Protein AF-A0A034W559-F1 (afdb_monomer)

Structure (mmCIF, N/CA/C/O backbone):
data_AF-A0A034W559-F1
#
_entry.id   AF-A0A034W559-F1
#
loop_
_atom_site.group_PDB
_atom_site.id
_atom_site.type_symbol
_atom_site.label_atom_id
_atom_site.label_alt_id
_atom_site.label_comp_id
_atom_site.label_asym_id
_atom_site.label_entity_id
_atom_site.label_seq_id
_atom_site.pdbx_PDB_ins_code
_atom_site.Cartn_x
_atom_site.Cartn_y
_atom_site.Cartn_z
_atom_site.occupancy
_atom_site.B_iso_or_equiv
_atom_site.auth_seq_id
_atom_site.auth_comp_id
_atom_site.auth_asym_id
_atom_site.auth_atom_id
_atom_site.pdbx_PDB_model_num
ATOM 1 N N . ARG A 1 1 ? -3.350 -1.814 -27.923 1.00 55.50 1 ARG A N 1
ATOM 2 C CA . ARG A 1 1 ? -4.802 -1.958 -27.639 1.00 55.50 1 ARG A CA 1
ATOM 3 C C . ARG A 1 1 ? -5.082 -2.227 -26.164 1.00 55.50 1 ARG A C 1
ATOM 5 O O . ARG A 1 1 ? -6.003 -1.621 -25.643 1.00 55.50 1 ARG A O 1
ATOM 12 N N . ALA A 1 2 ? -4.244 -3.002 -25.467 1.00 59.78 2 ALA A N 1
ATOM 13 C CA . ALA A 1 2 ? -4.369 -3.250 -24.024 1.00 59.78 2 ALA A CA 1
ATOM 14 C C . ALA A 1 2 ? -4.509 -1.989 -23.135 1.00 59.78 2 ALA A C 1
ATOM 16 O O . ALA A 1 2 ? -5.181 -2.039 -22.114 1.00 59.78 2 ALA A O 1
ATOM 17 N N . TRP A 1 3 ? -3.936 -0.846 -23.535 1.00 64.44 3 TRP A N 1
ATOM 18 C CA . TRP A 1 3 ? -4.091 0.420 -22.801 1.00 64.44 3 TRP A CA 1
ATOM 19 C C . TRP A 1 3 ? -5.538 0.940 -22.757 1.00 64.44 3 TRP A C 1
ATOM 21 O O . TRP A 1 3 ? -5.936 1.514 -21.751 1.00 64.44 3 TRP A O 1
ATOM 31 N N . ILE A 1 4 ? -6.331 0.707 -23.812 1.00 65.19 4 ILE A N 1
ATOM 32 C CA . ILE A 1 4 ? -7.743 1.119 -23.860 1.00 65.19 4 ILE A CA 1
ATOM 33 C C . ILE A 1 4 ? -8.552 0.274 -22.872 1.00 65.19 4 ILE A C 1
ATOM 35 O O . ILE A 1 4 ? -9.211 0.825 -22.004 1.00 65.19 4 ILE A O 1
ATOM 39 N N . TYR A 1 5 ? -8.394 -1.051 -22.922 1.00 60.47 5 TYR A N 1
ATOM 40 C CA . TYR A 1 5 ? -9.059 -1.966 -21.989 1.00 60.47 5 TYR A CA 1
ATOM 41 C C . TYR A 1 5 ? -8.685 -1.698 -20.525 1.00 60.47 5 TYR A C 1
ATOM 43 O O . TYR A 1 5 ? -9.547 -1.727 -19.658 1.00 60.47 5 TYR A O 1
ATOM 51 N N . ARG A 1 6 ? -7.421 -1.343 -20.248 1.00 55.50 6 ARG A N 1
ATOM 52 C CA . ARG A 1 6 ? -6.985 -0.929 -18.905 1.00 55.50 6 ARG A CA 1
ATOM 53 C C . ARG A 1 6 ? -7.673 0.351 -18.422 1.00 55.50 6 ARG A C 1
ATOM 55 O O . ARG A 1 6 ? -7.851 0.511 -17.223 1.00 55.50 6 ARG A O 1
ATOM 62 N N . ARG A 1 7 ? -7.997 1.276 -19.326 1.00 69.19 7 ARG A N 1
ATOM 63 C CA . ARG A 1 7 ? -8.698 2.521 -18.986 1.00 69.19 7 ARG A CA 1
ATOM 64 C C . ARG A 1 7 ? -10.180 2.277 -18.700 1.00 69.19 7 ARG A C 1
ATOM 66 O O . ARG A 1 7 ? -10.757 2.998 -17.898 1.00 69.19 7 ARG A O 1
ATOM 73 N N . ASP A 1 8 ? -10.758 1.272 -19.346 1.00 76.19 8 ASP A N 1
ATOM 74 C CA . ASP A 1 8 ? -12.167 0.907 -19.210 1.00 76.19 8 ASP A CA 1
ATOM 75 C C . ASP A 1 8 ? -12.386 -0.173 -18.116 1.00 76.19 8 ASP A C 1
ATOM 77 O O . ASP A 1 8 ? -13.440 -0.801 -18.078 1.00 76.19 8 ASP A O 1
ATOM 81 N N . ASP A 1 9 ? -11.385 -0.412 -17.251 1.00 76.38 9 ASP A N 1
ATOM 82 C CA . ASP A 1 9 ? -11.348 -1.437 -16.187 1.00 76.38 9 ASP A CA 1
ATOM 83 C C . ASP A 1 9 ? -11.615 -2.891 -16.655 1.00 76.38 9 ASP A C 1
ATOM 85 O O . ASP A 1 9 ? -11.850 -3.795 -15.850 1.00 76.38 9 ASP A O 1
ATOM 89 N N . ASP A 1 10 ? -11.498 -3.167 -17.959 1.00 84.00 10 ASP A N 1
ATOM 90 C CA . ASP A 1 10 ? -11.586 -4.514 -18.532 1.00 84.00 10 ASP A CA 1
ATOM 91 C C . ASP A 1 10 ? -10.215 -5.211 -18.507 1.00 84.00 10 ASP A C 1
ATOM 93 O O . ASP A 1 10 ? -9.496 -5.334 -19.509 1.00 84.00 10 ASP A O 1
ATOM 97 N N . PHE A 1 11 ? -9.826 -5.685 -17.324 1.00 82.62 11 PHE A N 1
ATOM 98 C CA . PHE A 1 11 ? -8.547 -6.374 -17.137 1.00 82.62 11 PHE A CA 1
ATOM 99 C C . PHE A 1 11 ? -8.498 -7.753 -17.811 1.00 82.62 11 PHE A C 1
ATOM 101 O O . PHE A 1 11 ? -7.411 -8.231 -18.141 1.00 82.62 11 PHE A O 1
ATOM 108 N N . VAL A 1 12 ? -9.647 -8.390 -18.055 1.00 83.38 12 VAL A N 1
ATOM 109 C CA . VAL A 1 12 ? -9.731 -9.693 -18.739 1.00 83.38 12 VAL A CA 1
ATOM 110 C C . VAL A 1 12 ? -9.500 -9.517 -20.242 1.00 83.38 12 VAL A C 1
ATOM 112 O O . VAL A 1 12 ? -8.715 -10.251 -20.852 1.00 83.38 12 VAL A O 1
ATOM 115 N N . GLY A 1 13 ? -10.116 -8.498 -20.844 1.00 83.12 13 GLY A N 1
ATOM 116 C CA . GLY A 1 13 ? -9.854 -8.091 -22.221 1.00 83.12 13 GLY A CA 1
ATOM 117 C C . GLY A 1 13 ? -8.400 -7.667 -22.423 1.00 83.12 13 GLY A C 1
ATOM 118 O O . GLY A 1 13 ? -7.759 -8.101 -23.384 1.00 83.12 13 GLY A O 1
ATOM 119 N N . ALA A 1 14 ? -7.837 -6.900 -21.483 1.00 83.31 14 ALA A N 1
ATOM 120 C CA . ALA A 1 14 ? -6.433 -6.501 -21.524 1.00 83.31 14 ALA A CA 1
ATOM 121 C C . ALA A 1 14 ? -5.474 -7.708 -21.491 1.00 83.31 14 ALA A C 1
ATOM 123 O O . ALA A 1 14 ? -4.527 -7.750 -22.279 1.00 83.31 14 ALA A O 1
ATOM 124 N N . GLU A 1 15 ? -5.727 -8.710 -20.643 1.00 85.25 15 GLU A N 1
ATOM 125 C CA . GLU A 1 15 ? -4.926 -9.943 -20.577 1.00 85.25 15 GLU A CA 1
ATOM 126 C C . GLU A 1 15 ? -4.957 -10.719 -21.899 1.00 85.25 15 GLU A C 1
ATOM 128 O O . GLU A 1 15 ? -3.919 -11.204 -22.353 1.00 85.25 15 GLU A O 1
ATOM 133 N N . ARG A 1 16 ? -6.120 -10.809 -22.558 1.00 85.62 16 ARG A N 1
ATOM 134 C CA . ARG A 1 16 ? -6.242 -11.476 -23.864 1.00 85.62 16 ARG A CA 1
ATOM 135 C C . ARG A 1 16 ? -5.351 -10.822 -24.921 1.00 85.62 16 ARG A C 1
ATOM 137 O O . ARG A 1 16 ? -4.682 -11.525 -25.675 1.00 85.62 16 ARG A O 1
ATOM 144 N N . GLU A 1 17 ? -5.313 -9.492 -24.956 1.00 85.12 17 GLU A N 1
ATOM 145 C CA . GLU A 1 17 ? -4.439 -8.742 -25.867 1.00 85.12 17 GLU A CA 1
ATOM 146 C C . GLU A 1 17 ? -2.956 -8.949 -25.528 1.00 85.12 17 GLU A C 1
ATOM 148 O O . GLU A 1 17 ? -2.129 -9.115 -26.428 1.00 85.12 17 GLU A O 1
ATOM 153 N N . PHE A 1 18 ? -2.607 -8.990 -24.236 1.00 84.31 18 PHE A N 1
ATOM 154 C CA . PHE A 1 18 ? -1.250 -9.329 -23.812 1.00 84.31 18 PHE A CA 1
ATOM 155 C C . PHE A 1 18 ? -0.876 -10.736 -24.282 1.00 84.31 18 PHE A C 1
ATOM 157 O O . PHE A 1 18 ? 0.124 -10.876 -24.978 1.00 84.31 18 PHE A O 1
ATOM 164 N N . ARG A 1 19 ? -1.716 -11.749 -24.047 1.00 85.44 19 ARG A N 1
ATOM 165 C CA . ARG A 1 19 ? -1.475 -13.128 -24.501 1.00 85.44 19 ARG A CA 1
ATOM 166 C C . ARG A 1 19 ? -1.273 -13.225 -26.017 1.00 85.44 19 ARG A C 1
ATOM 168 O O . ARG A 1 19 ? -0.346 -13.898 -26.448 1.00 85.44 19 ARG A O 1
ATOM 175 N N . ALA A 1 20 ? -2.071 -12.514 -26.814 1.00 86.56 20 ALA A N 1
ATOM 176 C CA . ALA A 1 20 ? -1.922 -12.489 -28.273 1.00 86.56 20 ALA A CA 1
ATOM 177 C C . ALA A 1 20 ? -0.610 -11.828 -28.742 1.00 86.56 20 ALA A C 1
ATOM 179 O O . ALA A 1 20 ? -0.061 -12.192 -29.775 1.00 86.56 20 ALA A O 1
ATOM 180 N N . SER A 1 21 ? -0.097 -10.856 -27.983 1.00 86.62 21 SER A N 1
ATOM 181 C CA . SER A 1 21 ? 1.173 -10.172 -28.277 1.00 86.62 21 SER A CA 1
ATOM 182 C C . SER A 1 21 ? 2.406 -10.829 -27.640 1.00 86.62 21 SER A C 1
ATOM 184 O O . SER A 1 21 ? 3.527 -10.378 -27.881 1.00 86.62 21 SER A O 1
ATOM 186 N N . ALA A 1 22 ? 2.221 -11.887 -26.842 1.00 85.69 22 ALA A N 1
ATOM 187 C CA . ALA A 1 22 ? 3.293 -12.512 -26.071 1.00 85.69 22 ALA A CA 1
ATOM 188 C C . ALA A 1 22 ? 4.385 -13.108 -26.966 1.00 85.69 22 ALA A C 1
ATOM 190 O O . ALA A 1 22 ? 5.561 -12.965 -26.655 1.00 85.69 22 ALA A O 1
ATOM 191 N N . GLU A 1 23 ? 4.017 -13.695 -28.107 1.00 83.44 23 GLU A N 1
ATOM 192 C CA . GLU A 1 23 ? 4.969 -14.305 -29.048 1.00 83.44 23 GLU A CA 1
ATOM 193 C C . GLU A 1 23 ? 5.974 -13.297 -29.631 1.00 83.44 23 GLU A C 1
ATOM 195 O O . GLU A 1 23 ? 7.081 -13.675 -30.004 1.00 83.44 23 GLU A O 1
ATOM 200 N N . PHE A 1 24 ? 5.618 -12.008 -29.673 1.00 83.12 24 PHE A N 1
ATOM 201 C CA . PHE A 1 24 ? 6.434 -10.961 -30.295 1.00 83.12 24 PHE A CA 1
ATOM 202 C C . PHE A 1 24 ? 7.092 -10.019 -29.285 1.00 83.12 24 PHE A C 1
ATOM 204 O O . PHE A 1 24 ? 8.130 -9.426 -29.575 1.00 83.12 24 PHE A O 1
ATOM 211 N N . CYS A 1 25 ? 6.468 -9.815 -28.124 1.00 83.12 25 CYS A N 1
ATOM 212 C CA . CYS A 1 25 ? 6.836 -8.744 -27.197 1.00 83.12 25 CYS A CA 1
ATOM 213 C C . CYS A 1 25 ? 7.281 -9.236 -25.814 1.00 83.12 25 CYS A C 1
ATOM 215 O O . CYS A 1 25 ? 7.622 -8.400 -24.977 1.00 83.12 25 CYS A O 1
ATOM 217 N N . SER A 1 26 ? 7.317 -10.551 -25.569 1.00 78.19 26 SER A N 1
ATOM 218 C CA . SER A 1 26 ? 7.677 -11.132 -24.266 1.00 78.19 26 SER A CA 1
ATOM 219 C C . SER A 1 26 ? 9.071 -10.751 -23.770 1.00 78.19 26 SER A C 1
ATOM 221 O O . SER A 1 26 ? 9.288 -10.743 -22.560 1.00 78.19 26 SER A O 1
ATOM 223 N N . GLU A 1 27 ? 10.003 -10.408 -24.664 1.00 79.94 27 GLU A N 1
ATOM 224 C CA . GLU A 1 27 ? 11.362 -9.976 -24.309 1.00 79.94 27 GLU A CA 1
ATOM 225 C C . GLU A 1 27 ? 11.460 -8.504 -23.889 1.00 79.94 27 GLU A C 1
ATOM 227 O O . GLU A 1 27 ? 12.440 -8.093 -23.270 1.00 79.94 27 GLU A O 1
ATOM 232 N N . ASN A 1 28 ? 10.439 -7.691 -24.172 1.00 84.88 28 ASN A N 1
ATOM 233 C CA . ASN A 1 28 ? 10.454 -6.277 -23.820 1.00 84.88 28 ASN A CA 1
ATOM 234 C C . ASN A 1 28 ? 10.102 -6.076 -22.333 1.00 84.88 28 ASN A C 1
ATOM 236 O O . ASN A 1 28 ? 9.038 -6.491 -21.865 1.00 84.88 28 ASN A O 1
ATOM 240 N N . SER A 1 29 ? 10.961 -5.373 -21.589 1.00 80.75 29 SER A N 1
ATOM 241 C CA . SER A 1 29 ? 10.763 -5.069 -20.164 1.00 80.75 29 SER A CA 1
ATOM 242 C C . SER A 1 29 ? 9.487 -4.263 -19.891 1.00 80.75 29 SER A C 1
ATOM 244 O O . SER A 1 29 ? 8.777 -4.541 -18.925 1.00 80.75 29 SER A O 1
ATOM 246 N N . VAL A 1 30 ? 9.131 -3.323 -20.775 1.00 85.00 30 VAL A N 1
ATOM 247 C CA . VAL A 1 30 ? 7.901 -2.516 -20.667 1.00 85.00 30 VAL A CA 1
ATOM 248 C C . VAL A 1 30 ? 6.658 -3.381 -20.864 1.00 85.00 30 VAL A C 1
ATOM 250 O O . VAL A 1 30 ? 5.631 -3.163 -20.217 1.00 85.00 30 VAL A O 1
ATOM 253 N N . TRP A 1 31 ? 6.737 -4.377 -21.747 1.00 86.94 31 TRP A N 1
ATOM 254 C CA . TRP A 1 31 ? 5.648 -5.325 -21.955 1.00 86.94 31 TRP A CA 1
ATOM 255 C C . TRP A 1 31 ? 5.463 -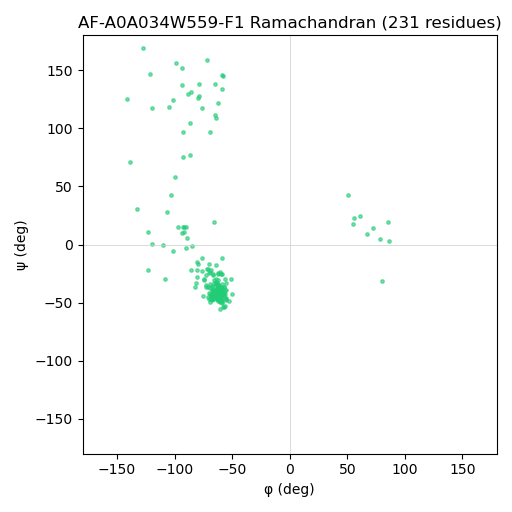6.211 -20.720 1.00 86.94 31 TRP A C 1
ATOM 257 O O . TRP A 1 31 ? 4.346 -6.293 -20.213 1.00 86.94 31 TRP A O 1
ATOM 267 N N . ARG A 1 32 ? 6.553 -6.777 -20.172 1.00 85.31 32 ARG A N 1
ATOM 268 C CA . ARG A 1 32 ? 6.520 -7.602 -18.946 1.00 85.31 32 ARG A CA 1
ATOM 269 C C . ARG A 1 32 ? 5.918 -6.840 -17.766 1.00 85.31 32 ARG A C 1
ATOM 271 O O . ARG A 1 32 ? 5.048 -7.361 -17.076 1.00 85.31 32 ARG A O 1
ATOM 278 N N . LEU A 1 33 ? 6.325 -5.585 -17.580 1.00 86.50 33 LEU A N 1
ATOM 279 C CA . LEU A 1 33 ? 5.824 -4.720 -16.512 1.00 86.50 33 LEU A CA 1
ATOM 280 C C . LEU A 1 33 ? 4.324 -4.425 -16.662 1.00 86.50 33 LEU A C 1
ATOM 282 O O . LEU A 1 33 ? 3.572 -4.521 -15.694 1.00 86.50 33 LEU A O 1
ATOM 286 N N . ASN A 1 34 ? 3.859 -4.114 -17.875 1.00 87.38 34 ASN A N 1
ATOM 287 C CA . ASN A 1 34 ? 2.438 -3.856 -18.109 1.00 87.38 34 ASN A CA 1
ATOM 288 C C . ASN A 1 34 ? 1.574 -5.120 -18.011 1.00 87.38 34 ASN A C 1
ATOM 290 O O . ASN A 1 34 ? 0.461 -5.035 -17.493 1.00 87.38 34 ASN A O 1
ATOM 294 N N . ALA A 1 35 ? 2.077 -6.273 -18.460 1.00 86.56 35 ALA A N 1
ATOM 295 C CA . ALA A 1 35 ? 1.409 -7.559 -18.282 1.00 86.56 35 ALA A CA 1
ATOM 296 C C . ALA A 1 35 ? 1.263 -7.896 -16.788 1.00 86.56 35 ALA A C 1
ATOM 298 O O . ALA A 1 35 ? 0.161 -8.204 -16.336 1.00 86.56 35 ALA A O 1
ATOM 299 N N . GLY A 1 36 ? 2.335 -7.719 -16.004 1.00 87.06 36 GLY A N 1
ATOM 300 C CA . GLY A 1 36 ? 2.304 -7.856 -14.546 1.00 87.06 36 GLY A CA 1
ATOM 301 C C . GLY A 1 36 ? 1.283 -6.923 -13.886 1.00 87.06 36 GLY A C 1
ATOM 302 O O . GLY A 1 36 ? 0.510 -7.359 -13.038 1.00 87.06 36 GLY A O 1
ATOM 303 N N . HIS A 1 37 ? 1.199 -5.659 -14.317 1.00 88.12 37 HIS A N 1
ATOM 304 C CA . HIS A 1 37 ? 0.188 -4.721 -13.814 1.00 88.12 37 HIS A CA 1
ATOM 305 C C . HIS A 1 37 ? -1.246 -5.160 -14.115 1.00 88.12 37 HIS A C 1
ATOM 307 O O . HIS A 1 37 ? -2.101 -5.033 -13.245 1.00 88.12 37 HIS A O 1
ATOM 313 N N . VAL A 1 38 ? -1.532 -5.673 -15.314 1.00 87.12 38 VAL A N 1
ATOM 314 C CA . VAL A 1 38 ? -2.881 -6.159 -15.645 1.00 87.12 38 VAL A CA 1
ATOM 315 C C . VAL A 1 38 ? -3.262 -7.356 -14.780 1.00 87.12 38 VAL A C 1
ATOM 317 O O . VAL A 1 38 ? -4.355 -7.364 -14.224 1.00 87.12 38 VAL A O 1
ATOM 320 N N . LEU A 1 39 ? -2.353 -8.317 -14.607 1.00 86.81 39 LEU A N 1
ATOM 321 C CA . LEU A 1 39 ? -2.581 -9.483 -13.747 1.00 86.81 39 LEU A CA 1
ATOM 322 C C . LEU A 1 39 ? -2.767 -9.095 -12.277 1.00 86.81 39 LEU A C 1
ATOM 324 O O . LEU A 1 39 ? -3.639 -9.632 -11.601 1.00 86.81 39 LEU A O 1
ATOM 328 N N . PHE A 1 40 ? -1.992 -8.125 -11.791 1.00 87.31 40 PHE A N 1
ATOM 329 C CA . PHE A 1 40 ? -2.142 -7.590 -10.439 1.00 87.31 40 PHE A CA 1
ATOM 330 C C . PHE A 1 40 ? -3.524 -6.960 -10.215 1.00 87.31 40 PHE A C 1
ATOM 332 O O . PHE A 1 40 ? -4.143 -7.179 -9.175 1.00 87.31 40 PHE A O 1
ATOM 339 N N . MET A 1 41 ? -4.021 -6.203 -11.198 1.00 85.31 41 MET A N 1
ATOM 340 C CA . MET A 1 41 ? -5.316 -5.520 -11.114 1.00 85.31 41 MET A CA 1
ATOM 341 C C . MET A 1 41 ? -6.521 -6.470 -11.188 1.00 85.31 41 MET A C 1
ATOM 343 O O . MET A 1 41 ? -7.589 -6.101 -10.711 1.00 85.31 41 MET A O 1
ATOM 347 N N . GLN A 1 42 ? -6.365 -7.690 -11.722 1.00 85.69 42 GLN A N 1
ATOM 348 C CA . GLN A 1 42 ? -7.424 -8.713 -11.678 1.00 85.69 42 GLN A CA 1
ATOM 349 C C . GLN A 1 42 ? -7.712 -9.202 -10.245 1.00 85.69 42 GLN A C 1
ATOM 351 O O . GLN A 1 42 ? -8.833 -9.603 -9.948 1.00 85.69 42 GLN A O 1
ATOM 356 N N . GLY A 1 43 ? -6.737 -9.111 -9.332 1.00 80.19 43 GLY A N 1
ATOM 357 C CA . GLY A 1 43 ? -6.939 -9.364 -7.900 1.00 80.19 43 GLY A CA 1
ATOM 358 C C . GLY A 1 43 ? -6.992 -10.838 -7.475 1.00 80.19 43 GLY A C 1
ATOM 359 O O . GLY A 1 43 ? -7.215 -11.121 -6.299 1.00 80.19 43 GLY A O 1
ATOM 360 N N . ASP A 1 44 ? -6.767 -11.776 -8.393 1.00 84.19 44 ASP A N 1
ATOM 361 C CA . ASP A 1 44 ? -6.745 -13.227 -8.161 1.00 84.19 44 ASP A CA 1
ATOM 362 C C . ASP A 1 44 ? -5.420 -13.892 -8.596 1.00 84.19 44 ASP A C 1
ATOM 364 O O . ASP A 1 44 ? -5.039 -14.933 -8.060 1.00 84.19 44 ASP A O 1
ATOM 368 N N . LYS A 1 45 ? -4.657 -13.259 -9.498 1.00 88.38 45 LYS A N 1
ATOM 369 C CA . LYS A 1 45 ? -3.412 -13.791 -10.087 1.00 88.38 45 LYS A CA 1
ATOM 370 C C . LYS A 1 45 ? -2.123 -13.183 -9.517 1.00 88.38 45 LYS A C 1
ATOM 372 O O . LYS A 1 45 ? -1.165 -12.916 -10.246 1.00 88.38 45 LYS A O 1
ATOM 377 N N . TYR A 1 46 ? -2.045 -13.003 -8.196 1.00 89.12 46 TYR A N 1
ATOM 378 C CA . TYR A 1 46 ? -0.858 -12.423 -7.538 1.00 89.12 46 TYR A CA 1
ATOM 379 C C . TYR A 1 46 ? 0.429 -13.225 -7.767 1.00 89.12 46 TYR A C 1
ATOM 381 O O . TYR A 1 46 ? 1.489 -12.639 -7.967 1.00 89.12 46 TYR A O 1
ATOM 389 N N . LYS A 1 47 ? 0.338 -14.560 -7.808 1.00 90.19 47 LYS A N 1
ATOM 390 C CA . LYS A 1 47 ? 1.491 -15.436 -8.061 1.00 90.19 47 LYS A CA 1
ATOM 391 C C . LYS A 1 47 ? 2.068 -15.250 -9.469 1.00 90.19 47 LYS A C 1
ATOM 393 O O . LYS A 1 47 ? 3.282 -15.209 -9.637 1.00 90.19 47 LYS A O 1
ATOM 398 N N . GLU A 1 48 ? 1.205 -15.115 -10.474 1.00 89.44 48 GLU A N 1
ATOM 399 C CA . GLU A 1 48 ? 1.629 -14.860 -11.856 1.00 89.44 48 GLU A CA 1
ATOM 400 C C . GLU A 1 48 ? 2.193 -13.443 -11.996 1.00 89.44 48 GLU A C 1
ATOM 402 O O . GLU A 1 48 ? 3.248 -13.254 -12.592 1.00 89.44 48 GLU A O 1
ATOM 407 N N . SER A 1 49 ? 1.543 -12.457 -11.370 1.00 89.94 49 SER A N 1
ATOM 408 C CA . SER A 1 49 ? 2.034 -11.078 -11.284 1.00 89.94 49 SER A CA 1
ATOM 409 C C . SER A 1 49 ? 3.444 -11.002 -10.672 1.00 89.94 49 SER A C 1
ATOM 411 O O . SER A 1 49 ? 4.325 -10.355 -11.242 1.00 89.94 49 SER A O 1
ATOM 413 N N . ALA A 1 50 ? 3.697 -11.712 -9.565 1.00 89.94 50 ALA A N 1
ATOM 414 C CA . ALA A 1 50 ? 5.019 -11.780 -8.938 1.00 89.94 50 ALA A CA 1
ATOM 415 C C . ALA A 1 50 ? 6.090 -12.328 -9.896 1.00 89.94 50 ALA A C 1
ATOM 417 O O . ALA A 1 50 ? 7.175 -11.756 -9.988 1.00 89.94 50 ALA A O 1
ATOM 418 N N . ALA A 1 51 ? 5.765 -13.357 -10.687 1.00 89.88 51 ALA A N 1
ATOM 419 C CA . ALA A 1 51 ? 6.689 -13.940 -11.662 1.00 89.88 51 ALA A CA 1
ATOM 420 C C . ALA A 1 51 ? 7.123 -12.954 -12.767 1.00 89.88 51 ALA A C 1
ATOM 422 O O . ALA A 1 51 ? 8.211 -13.105 -13.323 1.00 89.88 51 ALA A O 1
ATOM 423 N N . PHE A 1 52 ? 6.318 -11.927 -13.073 1.00 88.25 52 PHE A N 1
ATOM 424 C CA . PHE A 1 52 ? 6.710 -10.857 -13.999 1.00 88.25 52 PHE A CA 1
ATOM 425 C C . PHE A 1 52 ? 7.587 -9.784 -13.347 1.00 88.25 52 PHE A C 1
ATOM 427 O O . PHE A 1 52 ? 8.458 -9.226 -14.017 1.00 88.25 52 PHE A O 1
ATOM 434 N N . TYR A 1 53 ? 7.385 -9.486 -12.061 1.00 88.94 53 TYR A N 1
ATOM 435 C CA . TYR A 1 53 ? 8.163 -8.466 -11.351 1.00 88.94 53 TYR A CA 1
ATOM 436 C C . TYR A 1 53 ? 9.511 -8.984 -10.838 1.00 88.94 53 TYR A C 1
ATOM 438 O O . TYR A 1 53 ? 10.497 -8.250 -10.890 1.00 88.94 53 TYR A O 1
ATOM 446 N N . GLU A 1 54 ? 9.587 -10.238 -10.385 1.00 89.06 54 GLU A N 1
ATOM 447 C CA . GLU A 1 54 ? 10.807 -10.830 -9.822 1.00 89.06 54 GLU A CA 1
ATOM 448 C C . GLU A 1 54 ? 12.041 -10.704 -10.728 1.00 89.06 54 GLU A C 1
ATOM 450 O O . GLU A 1 54 ? 13.081 -10.251 -10.242 1.00 89.06 54 GLU A O 1
ATOM 455 N N . PRO A 1 55 ? 11.980 -11.041 -12.034 1.00 87.25 55 PRO A N 1
ATOM 456 C CA . PRO A 1 55 ? 13.135 -10.915 -12.916 1.00 87.25 55 PRO A CA 1
ATOM 457 C C . PRO A 1 55 ? 13.597 -9.465 -13.063 1.00 87.25 55 PRO A C 1
ATOM 459 O O . PRO A 1 55 ? 14.796 -9.221 -13.150 1.00 87.25 55 PRO A O 1
ATOM 462 N N . ILE A 1 56 ? 12.665 -8.506 -13.053 1.00 84.62 56 ILE A N 1
ATOM 463 C CA . ILE A 1 56 ? 12.969 -7.075 -13.176 1.00 84.62 56 ILE A CA 1
ATOM 464 C C . ILE A 1 56 ? 13.730 -6.604 -11.933 1.00 84.62 56 ILE A C 1
ATOM 466 O O . ILE A 1 56 ? 14.772 -5.965 -12.048 1.00 84.62 56 ILE A O 1
ATOM 470 N N . VAL A 1 57 ? 13.257 -6.970 -10.739 1.00 85.50 57 VAL A N 1
ATOM 471 C CA . VAL A 1 57 ? 13.922 -6.601 -9.481 1.00 85.50 57 VAL A CA 1
ATOM 472 C C . VAL A 1 57 ? 15.278 -7.299 -9.344 1.00 85.50 57 VAL A C 1
ATOM 474 O O . VAL A 1 57 ? 16.248 -6.669 -8.934 1.00 85.50 57 VAL A O 1
ATOM 477 N N . ARG A 1 58 ? 15.392 -8.573 -9.750 1.00 84.44 58 ARG A N 1
ATOM 478 C CA . ARG A 1 58 ? 16.666 -9.315 -9.720 1.00 84.44 58 ARG A CA 1
ATOM 479 C C . ARG A 1 58 ? 17.705 -8.767 -10.699 1.00 84.44 58 ARG A C 1
ATOM 481 O O . ARG A 1 58 ? 18.881 -8.747 -10.355 1.00 84.44 58 ARG A O 1
ATOM 488 N N . GLN A 1 59 ? 17.300 -8.312 -11.885 1.00 82.88 59 GLN A N 1
ATOM 489 C CA . GLN A 1 59 ? 18.213 -7.682 -12.852 1.00 82.88 59 GLN A CA 1
ATOM 490 C C . GLN A 1 59 ? 18.807 -6.371 -12.327 1.00 82.88 59 GLN A C 1
ATOM 492 O O . GLN A 1 59 ? 19.936 -6.030 -12.664 1.00 82.88 59 GLN A O 1
ATOM 497 N N . HIS A 1 60 ? 18.063 -5.668 -11.476 1.00 80.31 60 HIS A N 1
ATOM 498 C CA . HIS A 1 60 ? 18.465 -4.409 -10.859 1.00 80.31 60 HIS A CA 1
ATOM 499 C C . HIS A 1 60 ? 18.814 -4.570 -9.370 1.00 80.31 60 HIS A C 1
ATOM 501 O O . HIS A 1 60 ? 18.667 -3.624 -8.605 1.00 80.31 60 HIS A O 1
ATOM 507 N N . ASN A 1 61 ? 19.282 -5.746 -8.931 1.00 73.81 61 ASN A N 1
ATOM 508 C CA . ASN A 1 61 ? 19.584 -5.992 -7.512 1.00 73.81 61 ASN A CA 1
ATOM 509 C C . ASN A 1 61 ? 20.694 -5.062 -6.982 1.00 73.81 61 ASN A C 1
ATOM 511 O O . ASN A 1 61 ? 20.607 -4.565 -5.863 1.00 73.81 61 ASN A O 1
ATOM 515 N N . ASP A 1 62 ? 21.677 -4.738 -7.826 1.00 73.88 62 ASP A N 1
ATOM 516 C CA . ASP A 1 62 ? 22.752 -3.798 -7.485 1.00 73.88 62 ASP A CA 1
ATOM 517 C C . ASP A 1 62 ? 22.260 -2.339 -7.383 1.00 73.88 62 ASP A C 1
ATOM 519 O O . ASP A 1 62 ? 22.862 -1.524 -6.684 1.00 73.88 62 ASP A O 1
ATOM 523 N N . ASP A 1 63 ? 21.150 -1.999 -8.052 1.00 80.38 63 ASP A N 1
ATOM 524 C CA . ASP A 1 63 ? 20.516 -0.681 -7.980 1.00 80.38 63 ASP A CA 1
ATOM 525 C C . ASP A 1 63 ? 18.985 -0.781 -7.904 1.00 80.38 63 ASP A C 1
ATOM 527 O O . ASP A 1 63 ? 18.262 -0.414 -8.836 1.00 80.38 63 ASP A O 1
ATOM 531 N N . ILE A 1 64 ? 18.479 -1.234 -6.755 1.00 82.44 64 ILE A N 1
ATOM 532 C CA . ILE A 1 64 ? 17.034 -1.365 -6.488 1.00 82.44 64 ILE A CA 1
ATOM 533 C C . ILE A 1 64 ? 16.296 -0.032 -6.691 1.00 82.44 64 ILE A C 1
ATOM 535 O O . ILE A 1 64 ? 15.138 -0.014 -7.103 1.00 82.44 64 ILE A O 1
ATOM 539 N N . MET A 1 65 ? 16.972 1.097 -6.462 1.00 81.50 65 MET A N 1
ATOM 540 C CA . MET A 1 65 ? 16.389 2.436 -6.606 1.00 81.50 65 MET A CA 1
ATOM 541 C C . MET A 1 65 ? 16.116 2.819 -8.067 1.00 81.50 65 MET A C 1
ATOM 543 O O . MET A 1 65 ? 15.343 3.744 -8.317 1.00 81.50 65 MET A O 1
ATOM 547 N N . SER A 1 66 ? 16.711 2.110 -9.035 1.00 83.31 66 SER A N 1
ATOM 548 C CA . SER A 1 66 ? 16.398 2.270 -10.462 1.00 83.31 66 SER A CA 1
ATOM 549 C C . SER A 1 66 ? 15.022 1.707 -10.843 1.00 83.31 66 SER A C 1
ATOM 551 O O . SER A 1 66 ? 14.435 2.130 -11.841 1.00 83.31 66 SER A O 1
ATOM 553 N N . VAL A 1 67 ? 14.474 0.793 -10.034 1.00 85.31 67 VAL A N 1
ATOM 554 C CA . VAL A 1 67 ? 13.146 0.213 -10.248 1.00 85.31 67 VAL A CA 1
ATOM 555 C C . VAL A 1 67 ? 12.072 1.200 -9.766 1.00 85.31 67 VAL A C 1
ATOM 557 O O . VAL A 1 67 ? 12.217 1.801 -8.698 1.00 85.31 67 VAL A O 1
ATOM 560 N N . PRO A 1 68 ? 10.958 1.376 -10.504 1.00 85.88 68 PRO A N 1
ATOM 561 C CA . PRO A 1 68 ? 9.855 2.210 -10.044 1.00 85.88 68 PRO A CA 1
ATOM 562 C C . PRO A 1 68 ? 9.277 1.714 -8.710 1.00 85.88 68 PRO A C 1
ATOM 564 O O . PRO A 1 68 ? 8.951 0.534 -8.571 1.00 85.88 68 PRO A O 1
ATOM 567 N N . ALA A 1 69 ? 9.054 2.622 -7.757 1.00 85.56 69 ALA A N 1
ATOM 568 C CA . ALA A 1 69 ? 8.521 2.286 -6.433 1.00 85.56 69 ALA A CA 1
ATOM 569 C C . ALA A 1 69 ? 7.179 1.528 -6.483 1.00 85.56 69 ALA A C 1
ATOM 571 O O . ALA A 1 69 ? 6.939 0.636 -5.675 1.00 85.56 69 ALA A O 1
ATOM 572 N N . ALA A 1 70 ? 6.330 1.820 -7.476 1.00 86.00 70 ALA A N 1
ATOM 573 C CA . ALA A 1 70 ? 5.070 1.107 -7.693 1.00 86.00 70 ALA A CA 1
ATOM 574 C C . ALA A 1 70 ? 5.268 -0.389 -8.008 1.00 86.00 70 ALA A C 1
ATOM 576 O O . ALA A 1 70 ? 4.458 -1.216 -7.603 1.00 86.00 70 ALA A O 1
ATOM 577 N N . VAL A 1 71 ? 6.350 -0.755 -8.705 1.00 88.81 71 VAL A N 1
ATOM 578 C CA . VAL A 1 71 ? 6.672 -2.158 -9.013 1.00 88.81 71 VAL A CA 1
ATOM 579 C C . VAL A 1 71 ? 7.108 -2.889 -7.748 1.00 88.81 71 VAL A C 1
ATOM 581 O O . VAL A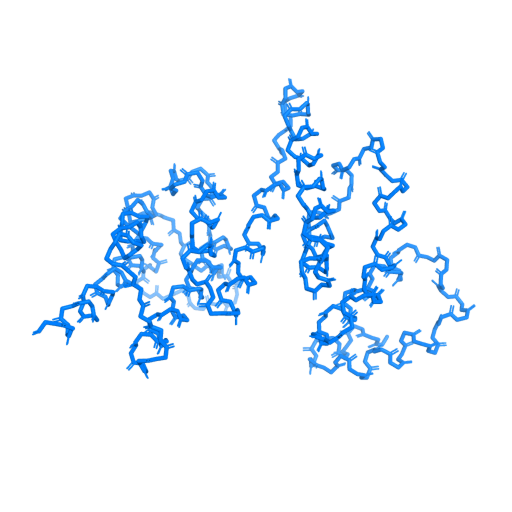 1 71 ? 6.611 -3.979 -7.479 1.00 88.81 71 VAL A O 1
ATOM 584 N N . LEU A 1 72 ? 7.975 -2.266 -6.944 1.00 91.00 72 LEU A N 1
ATOM 585 C CA . LEU A 1 72 ? 8.409 -2.813 -5.655 1.00 91.00 72 LEU A CA 1
ATOM 586 C C . LEU A 1 72 ? 7.218 -2.994 -4.708 1.00 91.00 72 LEU A C 1
ATOM 588 O O . LEU A 1 72 ? 7.063 -4.050 -4.103 1.00 91.00 72 LEU A O 1
ATOM 592 N N . ALA A 1 73 ? 6.330 -2.001 -4.649 1.00 90.38 73 ALA A N 1
ATOM 593 C CA . ALA A 1 73 ? 5.114 -2.057 -3.850 1.00 90.38 73 ALA A CA 1
ATOM 594 C C . ALA A 1 73 ? 4.183 -3.197 -4.290 1.00 90.38 73 ALA A C 1
ATOM 596 O O . ALA A 1 73 ? 3.731 -3.981 -3.456 1.00 90.38 73 ALA A O 1
ATOM 597 N N . ASN A 1 74 ? 3.934 -3.336 -5.595 1.00 91.06 74 ASN A N 1
ATOM 598 C CA . ASN A 1 74 ? 3.086 -4.404 -6.126 1.00 91.06 74 ASN A CA 1
ATOM 599 C C . ASN A 1 74 ? 3.701 -5.794 -5.924 1.00 91.06 74 ASN A C 1
ATOM 601 O O . ASN A 1 74 ? 2.961 -6.754 -5.706 1.00 91.06 74 ASN A O 1
ATOM 605 N N . LEU A 1 75 ? 5.031 -5.917 -5.968 1.00 92.12 75 LEU A N 1
ATOM 606 C CA . LEU A 1 75 ? 5.723 -7.160 -5.636 1.00 92.12 75 LEU A CA 1
ATOM 607 C C . LEU A 1 75 ? 5.562 -7.501 -4.147 1.00 92.12 75 LEU A C 1
ATOM 609 O O . LEU A 1 75 ? 5.145 -8.615 -3.845 1.00 92.12 75 LEU A O 1
ATOM 613 N N . CYS A 1 76 ? 5.761 -6.539 -3.234 1.00 92.38 76 CYS A N 1
ATOM 614 C CA . CYS A 1 76 ? 5.490 -6.732 -1.802 1.00 92.38 76 CYS A CA 1
ATOM 615 C C . CYS A 1 76 ? 4.044 -7.180 -1.554 1.00 92.38 76 CYS A C 1
ATOM 617 O O . CYS A 1 76 ? 3.807 -8.143 -0.828 1.00 92.38 76 CYS A O 1
ATOM 619 N N . VAL A 1 77 ? 3.068 -6.515 -2.183 1.00 90.88 77 VAL A N 1
ATOM 620 C CA . VAL A 1 77 ? 1.654 -6.907 -2.084 1.00 90.88 77 VAL A CA 1
ATOM 621 C C . VAL A 1 77 ? 1.440 -8.318 -2.624 1.00 90.88 77 VAL A C 1
ATOM 623 O O . VAL A 1 77 ? 0.734 -9.101 -1.995 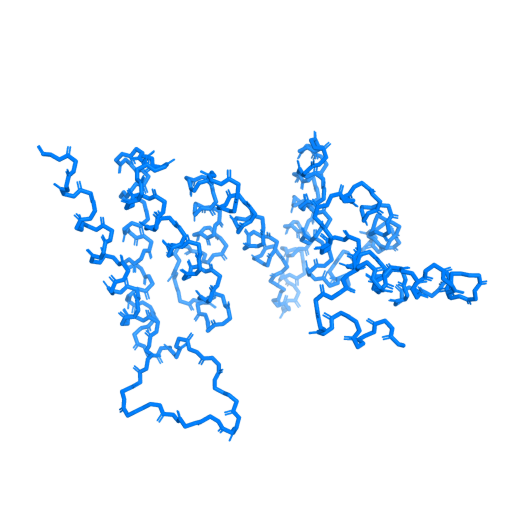1.00 90.88 77 VAL A O 1
ATOM 626 N N . SER A 1 78 ? 2.052 -8.660 -3.760 1.00 92.19 78 SER A N 1
ATOM 627 C CA . SER A 1 78 ? 1.915 -9.992 -4.352 1.00 92.19 78 SER A CA 1
ATOM 628 C C . SER A 1 78 ? 2.439 -11.069 -3.399 1.00 92.19 78 SER A C 1
ATOM 630 O O . SER A 1 78 ? 1.732 -12.045 -3.175 1.00 92.19 78 SER A O 1
ATOM 632 N N . TYR A 1 79 ? 3.594 -10.848 -2.761 1.00 93.50 79 TYR A N 1
ATOM 633 C CA . TYR A 1 79 ? 4.154 -11.754 -1.755 1.00 93.50 79 TYR A CA 1
ATOM 634 C C . TYR A 1 79 ? 3.267 -11.914 -0.520 1.00 93.50 79 TYR A C 1
ATOM 636 O O . TYR A 1 79 ? 3.006 -13.043 -0.103 1.00 93.50 79 TYR A O 1
ATOM 644 N N . ILE A 1 80 ? 2.734 -10.818 0.026 1.00 90.88 80 ILE A N 1
ATOM 645 C CA . ILE A 1 80 ? 1.799 -10.865 1.164 1.00 90.88 80 ILE A CA 1
ATOM 646 C C . ILE A 1 80 ? 0.543 -11.665 0.788 1.00 90.88 80 ILE A C 1
ATOM 648 O O . ILE A 1 80 ? 0.103 -12.540 1.533 1.00 90.88 80 ILE A O 1
ATOM 652 N N . MET A 1 81 ? -0.011 -11.414 -0.400 1.00 89.62 81 MET A N 1
ATOM 653 C CA . MET A 1 81 ? -1.212 -12.093 -0.895 1.00 89.62 81 MET A CA 1
ATOM 654 C C . MET A 1 81 ? -0.985 -13.577 -1.217 1.00 89.62 81 MET A C 1
ATOM 656 O O . MET A 1 81 ? -1.942 -14.350 -1.208 1.00 89.62 81 MET A O 1
ATOM 660 N N . THR A 1 82 ? 0.259 -13.995 -1.465 1.00 91.56 82 THR A N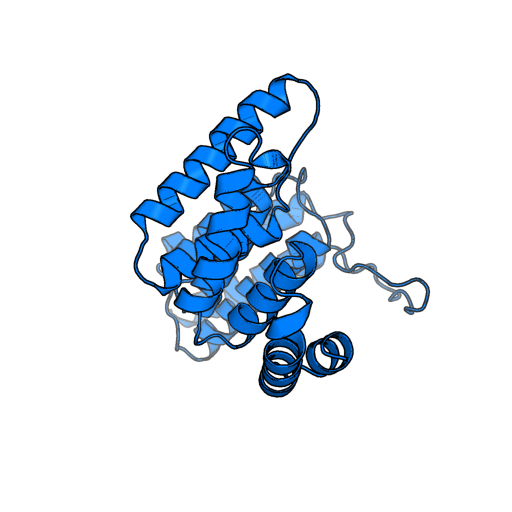 1
ATOM 661 C CA . THR A 1 82 ? 0.652 -15.403 -1.634 1.00 91.56 82 THR A CA 1
ATOM 662 C C . THR A 1 82 ? 1.220 -16.035 -0.360 1.00 91.56 82 THR A C 1
ATOM 664 O O . THR A 1 82 ? 1.823 -17.103 -0.441 1.00 91.56 82 THR A O 1
ATOM 667 N N . PHE A 1 83 ? 1.029 -15.408 0.808 1.00 89.88 83 PHE A N 1
ATOM 668 C CA . PHE A 1 83 ? 1.509 -15.875 2.119 1.00 89.88 83 PHE A CA 1
ATOM 669 C C . PHE A 1 83 ? 3.039 -16.007 2.244 1.00 89.88 83 PHE A C 1
ATOM 671 O O . PHE A 1 83 ? 3.541 -16.748 3.085 1.00 89.88 83 PHE A O 1
ATOM 678 N N . GLN A 1 84 ? 3.795 -15.262 1.440 1.00 91.25 84 GLN A N 1
ATOM 679 C CA . GLN A 1 84 ? 5.259 -15.188 1.470 1.00 91.25 84 GLN A CA 1
ATOM 680 C C . GLN A 1 84 ? 5.707 -13.929 2.229 1.00 91.25 84 GLN A C 1
ATOM 682 O O . GLN A 1 84 ? 6.382 -13.056 1.689 1.00 91.25 84 GLN A O 1
ATOM 687 N N . ASN A 1 85 ? 5.284 -13.803 3.491 1.00 89.88 85 ASN A N 1
ATOM 688 C CA . ASN A 1 85 ? 5.520 -12.588 4.283 1.00 89.88 85 ASN A CA 1
ATOM 689 C C . ASN A 1 85 ? 7.011 -12.317 4.548 1.00 89.88 85 ASN A C 1
ATOM 691 O O . ASN A 1 85 ? 7.409 -11.157 4.581 1.00 89.88 85 ASN A O 1
ATOM 695 N N . GLU A 1 86 ? 7.830 -13.364 4.691 1.00 91.81 86 GLU A N 1
ATOM 696 C CA . GLU A 1 86 ? 9.279 -13.229 4.904 1.00 91.81 86 GLU A CA 1
ATOM 697 C C . GLU A 1 86 ? 9.971 -12.567 3.702 1.00 91.81 86 GLU A C 1
ATOM 699 O O . GLU A 1 86 ? 10.740 -11.626 3.878 1.00 91.81 86 GLU A O 1
ATOM 704 N N . GLU A 1 87 ? 9.624 -12.980 2.479 1.00 90.94 87 GLU A N 1
ATOM 705 C CA . GLU A 1 87 ? 10.150 -12.393 1.236 1.00 90.94 87 GLU A CA 1
ATOM 706 C C . GLU A 1 87 ? 9.726 -10.926 1.078 1.00 90.94 87 GLU A C 1
ATOM 708 O O . GLU A 1 87 ? 10.516 -10.073 0.664 1.00 90.94 87 GLU A O 1
ATOM 713 N N . ALA A 1 88 ? 8.481 -10.604 1.450 1.00 91.12 88 ALA A N 1
ATOM 714 C CA . ALA A 1 88 ? 8.000 -9.226 1.463 1.00 91.12 88 ALA A CA 1
ATOM 715 C C . ALA A 1 88 ? 8.790 -8.367 2.462 1.00 91.12 88 ALA A C 1
ATOM 717 O O . ALA A 1 88 ? 9.211 -7.260 2.125 1.00 91.12 88 ALA A O 1
ATOM 718 N N . GLU A 1 89 ? 9.025 -8.871 3.674 1.00 89.62 89 GLU A N 1
ATOM 719 C CA . GLU A 1 89 ? 9.780 -8.150 4.698 1.00 89.62 89 GLU A CA 1
ATOM 720 C C . GLU A 1 89 ? 11.253 -7.971 4.304 1.00 89.62 89 GLU A C 1
ATOM 722 O O . GLU A 1 89 ? 11.806 -6.878 4.457 1.00 89.62 89 GLU A O 1
ATOM 727 N N . GLU A 1 90 ? 11.884 -8.997 3.730 1.00 91.69 90 GLU A N 1
ATOM 728 C CA . GLU A 1 90 ? 13.252 -8.904 3.223 1.00 91.69 90 GLU A CA 1
ATOM 729 C C . GLU A 1 90 ? 13.365 -7.869 2.096 1.00 91.69 90 GLU A C 1
ATOM 731 O O . GLU A 1 90 ? 14.292 -7.052 2.095 1.00 91.69 90 GLU A O 1
ATOM 736 N N . LEU A 1 91 ? 12.407 -7.849 1.161 1.00 90.56 91 LEU A N 1
ATOM 737 C CA . LEU A 1 91 ? 12.360 -6.847 0.097 1.00 90.56 91 LEU A CA 1
ATOM 738 C C . LEU A 1 91 ? 12.242 -5.430 0.673 1.00 90.56 91 LEU A C 1
ATOM 740 O O . LEU A 1 91 ? 12.971 -4.534 0.248 1.00 90.56 91 LEU A O 1
ATOM 744 N N . MET A 1 92 ? 11.388 -5.223 1.675 1.00 89.38 92 MET A N 1
ATOM 745 C CA . MET A 1 92 ? 11.224 -3.917 2.322 1.00 89.38 92 MET A CA 1
ATOM 746 C C . MET A 1 92 ? 12.495 -3.461 3.049 1.00 89.38 92 MET A C 1
ATOM 748 O O . MET A 1 92 ? 12.904 -2.314 2.875 1.00 89.38 92 MET A O 1
ATOM 752 N N . ARG A 1 93 ? 13.175 -4.361 3.773 1.00 90.25 93 ARG A N 1
ATOM 753 C CA . ARG A 1 93 ? 14.469 -4.068 4.421 1.00 90.25 93 ARG A CA 1
ATOM 754 C C . ARG A 1 93 ? 15.561 -3.720 3.405 1.00 90.25 93 ARG A C 1
ATOM 756 O O . ARG A 1 93 ? 16.391 -2.847 3.654 1.00 90.25 93 ARG A O 1
ATOM 763 N N . LYS A 1 94 ? 15.575 -4.380 2.241 1.00 89.56 94 LYS A N 1
ATOM 764 C CA . LYS A 1 94 ? 16.505 -4.050 1.145 1.00 89.56 94 LYS A CA 1
ATOM 765 C C . LYS A 1 94 ? 16.243 -2.652 0.582 1.00 89.56 94 LYS A C 1
ATOM 767 O O . LYS A 1 94 ? 17.200 -1.917 0.347 1.00 89.56 94 LYS A O 1
ATOM 772 N N . VAL A 1 95 ? 14.974 -2.284 0.389 1.00 89.12 95 VAL A N 1
ATOM 773 C CA . VAL A 1 95 ? 14.578 -0.944 -0.078 1.00 89.12 95 VAL A CA 1
ATOM 774 C C . VAL A 1 95 ? 14.999 0.125 0.928 1.00 89.12 95 VAL A C 1
ATOM 776 O O . VAL A 1 95 ? 15.630 1.095 0.523 1.00 89.12 95 VAL A O 1
ATOM 779 N N . GLU A 1 96 ? 14.738 -0.083 2.219 1.00 87.50 96 GLU A N 1
ATOM 780 C CA . GLU A 1 96 ? 15.142 0.829 3.299 1.00 87.50 96 GLU A CA 1
ATOM 781 C C . GLU A 1 96 ? 16.656 1.079 3.296 1.00 87.50 96 GLU A C 1
ATOM 783 O O . GLU A 1 96 ? 17.104 2.216 3.160 1.00 87.50 96 GLU A O 1
ATOM 788 N N . LYS A 1 97 ? 17.461 0.009 3.307 1.00 87.25 97 LYS A N 1
ATOM 789 C CA . LYS A 1 97 ? 18.926 0.116 3.282 1.00 87.25 97 LYS A CA 1
ATOM 790 C C . LYS A 1 97 ? 19.445 0.828 2.028 1.00 87.25 97 LYS A C 1
ATOM 792 O O . LYS A 1 97 ? 20.387 1.615 2.102 1.00 87.25 97 LYS A O 1
ATOM 797 N N . ALA A 1 98 ? 18.868 0.543 0.862 1.00 85.88 98 ALA A N 1
ATOM 798 C CA . ALA A 1 98 ? 19.269 1.190 -0.385 1.00 85.88 98 ALA A CA 1
ATOM 799 C C . ALA A 1 98 ? 18.877 2.683 -0.420 1.00 85.88 98 ALA A C 1
ATOM 801 O O . ALA A 1 98 ? 19.624 3.498 -0.970 1.00 85.88 98 ALA A O 1
ATOM 802 N N . GLU A 1 99 ? 17.745 3.046 0.189 1.00 83.94 99 GLU A N 1
ATOM 803 C CA . GLU A 1 99 ? 17.262 4.425 0.305 1.00 83.94 99 GLU A CA 1
ATOM 804 C C . GLU A 1 99 ? 18.157 5.241 1.249 1.00 83.94 99 GLU A C 1
ATOM 806 O O . GLU A 1 99 ? 18.570 6.341 0.886 1.00 83.94 99 GLU A O 1
ATOM 811 N N . GLU A 1 100 ? 18.572 4.676 2.387 1.00 81.56 100 GLU A N 1
ATOM 812 C CA . GLU A 1 100 ? 19.531 5.301 3.312 1.00 81.56 100 GLU A CA 1
ATOM 813 C C . GLU A 1 100 ? 20.904 5.537 2.664 1.00 81.56 100 GLU A C 1
ATOM 815 O O . GLU A 1 100 ? 21.472 6.631 2.749 1.00 81.56 100 GLU A O 1
ATOM 820 N N . LEU A 1 101 ? 21.435 4.529 1.960 1.00 80.69 101 LEU A N 1
ATOM 821 C CA . LEU A 1 101 ? 22.735 4.619 1.290 1.00 80.69 101 LEU A CA 1
ATOM 822 C C . LEU A 1 101 ? 22.753 5.710 0.212 1.00 80.69 101 LEU A C 1
ATOM 824 O O . LEU A 1 101 ? 23.721 6.467 0.122 1.00 80.69 101 LEU A O 1
ATOM 828 N N . LYS A 1 102 ? 21.688 5.819 -0.593 1.00 74.81 102 LYS A N 1
ATOM 829 C CA . LYS A 1 102 ? 21.585 6.853 -1.635 1.00 74.81 102 LYS A CA 1
ATOM 830 C C . LYS A 1 102 ? 21.146 8.217 -1.097 1.00 74.81 102 LYS A C 1
ATOM 832 O O . LYS A 1 102 ? 21.557 9.232 -1.662 1.00 74.81 102 LYS A O 1
ATOM 837 N N . GLY A 1 103 ? 20.385 8.260 -0.005 1.00 64.44 103 GLY A N 1
ATOM 838 C CA . GLY A 1 103 ? 20.015 9.489 0.698 1.00 64.44 103 GLY A CA 1
ATOM 839 C C . GLY A 1 103 ? 21.240 10.255 1.196 1.00 64.44 103 GLY A C 1
ATOM 840 O O . GLY A 1 103 ? 21.326 11.471 1.025 1.00 64.44 103 GLY A O 1
ATOM 841 N N . ASN A 1 104 ? 22.258 9.530 1.671 1.00 61.44 104 ASN A N 1
ATOM 842 C CA . ASN A 1 104 ? 23.555 10.096 2.058 1.00 61.44 104 ASN A CA 1
ATOM 843 C C . ASN A 1 104 ? 24.332 10.721 0.881 1.00 61.44 104 ASN A C 1
ATOM 845 O O . ASN A 1 104 ? 25.226 11.536 1.096 1.00 61.44 104 ASN A O 1
ATOM 849 N N . MET A 1 105 ? 23.975 10.385 -0.365 1.00 60.78 105 MET A N 1
ATOM 850 C CA . MET A 1 105 ? 24.547 10.965 -1.587 1.00 60.78 105 MET A CA 1
ATOM 851 C C . MET A 1 105 ? 23.767 12.191 -2.100 1.00 60.78 105 MET A C 1
ATOM 853 O O . MET A 1 105 ? 24.008 12.654 -3.216 1.00 60.78 105 MET A O 1
ATOM 857 N N . GLY A 1 106 ? 22.826 12.725 -1.310 1.00 53.25 106 GLY A N 1
ATOM 858 C CA . GLY A 1 106 ? 22.142 13.996 -1.575 1.00 53.25 106 GLY A CA 1
ATOM 859 C C . GLY A 1 106 ? 20.906 13.917 -2.4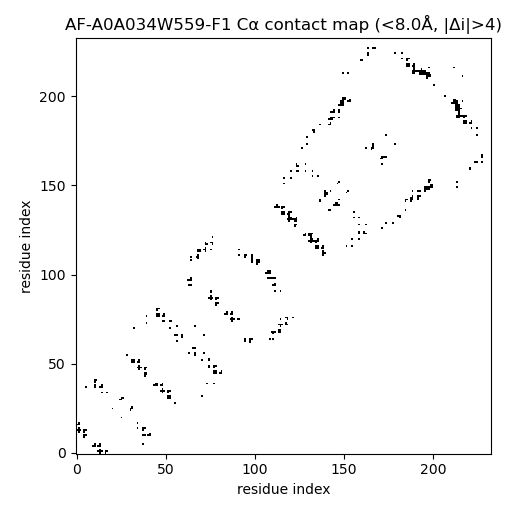79 1.00 53.25 106 GLY A C 1
ATOM 860 O O . GLY A 1 106 ? 20.313 14.953 -2.773 1.00 53.25 106 GLY A O 1
ATOM 861 N N . LYS A 1 107 ? 20.482 12.720 -2.911 1.00 59.34 107 LYS A N 1
ATOM 862 C CA . LYS A 1 107 ? 19.197 12.508 -3.602 1.00 59.34 107 LYS A CA 1
ATOM 863 C C . LYS A 1 107 ? 18.206 11.851 -2.645 1.00 59.34 107 LYS A C 1
ATOM 865 O O . LYS A 1 107 ? 18.442 10.731 -2.206 1.00 59.34 107 LYS A O 1
ATOM 870 N N . GLN A 1 108 ? 17.097 12.528 -2.350 1.00 62.12 108 GLN A N 1
ATOM 871 C CA . GLN A 1 108 ? 15.996 11.925 -1.598 1.00 62.12 108 GLN A CA 1
ATOM 872 C C . GLN A 1 108 ? 15.202 10.997 -2.521 1.00 62.12 108 GLN A 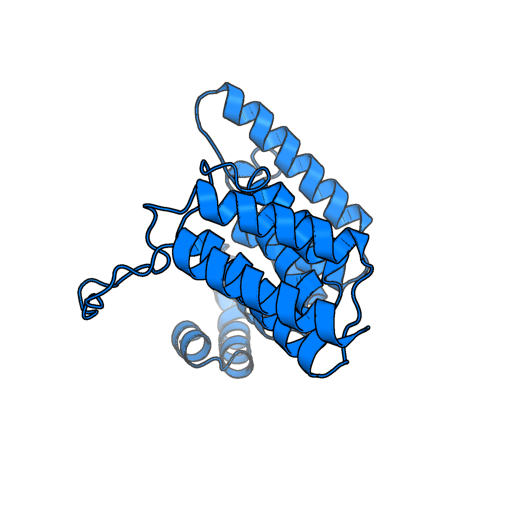C 1
ATOM 874 O O . GLN A 1 108 ? 14.649 11.435 -3.529 1.00 62.12 108 GLN A O 1
ATOM 879 N N . TYR A 1 109 ? 15.181 9.711 -2.183 1.00 68.94 109 TYR A N 1
ATOM 880 C CA . TYR A 1 109 ? 14.230 8.745 -2.724 1.00 68.94 109 TYR A CA 1
ATOM 881 C C . TYR A 1 109 ? 13.107 8.574 -1.695 1.00 68.94 109 TYR A C 1
ATOM 883 O O . TYR A 1 109 ? 13.298 8.890 -0.524 1.00 68.94 109 TYR A O 1
ATOM 891 N N . HIS A 1 110 ? 11.925 8.151 -2.142 1.00 78.69 110 HIS A N 1
ATOM 892 C CA . HIS A 1 110 ? 10.746 7.946 -1.286 1.00 78.69 110 HIS A CA 1
ATOM 893 C C . HIS A 1 110 ? 10.087 6.593 -1.580 1.00 78.69 110 HIS A C 1
ATOM 895 O O . HIS A 1 110 ? 8.866 6.434 -1.491 1.00 78.69 110 HIS A O 1
ATOM 901 N N . HIS A 1 111 ? 10.893 5.615 -1.996 1.00 83.00 111 HIS A N 1
ATOM 902 C CA . HIS A 1 111 ? 10.415 4.309 -2.431 1.00 83.00 111 HIS A CA 1
ATOM 903 C C . HIS A 1 111 ? 9.766 3.563 -1.267 1.00 83.00 111 HIS A C 1
ATOM 905 O O . HIS A 1 111 ? 8.660 3.048 -1.429 1.00 83.00 111 HIS A O 1
ATOM 911 N N . LEU A 1 112 ? 10.385 3.577 -0.083 1.00 85.94 112 LEU A N 1
ATOM 912 C CA . LEU A 1 112 ? 9.843 2.940 1.116 1.00 85.94 112 LEU A CA 1
ATOM 913 C C . LEU A 1 112 ? 8.508 3.564 1.551 1.00 85.94 112 LEU A C 1
ATOM 915 O O . LEU A 1 112 ? 7.592 2.841 1.943 1.00 85.94 112 LEU A O 1
ATOM 919 N N . CYS A 1 113 ? 8.361 4.887 1.424 1.00 85.62 113 CYS A N 1
ATOM 920 C CA . CYS A 1 113 ? 7.098 5.583 1.691 1.00 85.62 113 CYS A CA 1
ATOM 921 C C . CYS A 1 113 ? 5.970 5.054 0.790 1.00 85.62 113 CYS A C 1
ATOM 923 O O . CYS A 1 113 ? 4.918 4.652 1.287 1.00 85.62 113 CYS A O 1
ATOM 925 N N . ILE A 1 114 ? 6.208 4.969 -0.524 1.00 85.75 114 ILE A N 1
ATOM 926 C CA . ILE A 1 114 ? 5.222 4.459 -1.490 1.00 85.75 114 ILE A CA 1
ATOM 927 C C . ILE A 1 114 ? 4.876 2.994 -1.194 1.00 85.75 114 ILE A C 1
ATOM 929 O O . ILE A 1 114 ? 3.698 2.635 -1.178 1.00 85.75 114 ILE A O 1
ATOM 933 N N . VAL A 1 115 ? 5.874 2.153 -0.905 1.00 88.75 115 VAL A N 1
ATOM 934 C CA . VAL A 1 115 ? 5.645 0.745 -0.540 1.00 88.75 115 VAL A CA 1
ATOM 935 C C . VAL A 1 115 ? 4.782 0.648 0.721 1.00 88.75 115 VAL A C 1
ATOM 937 O O . VAL A 1 115 ? 3.790 -0.078 0.723 1.00 88.75 115 VAL A O 1
ATOM 940 N N . ASN A 1 116 ? 5.095 1.416 1.768 1.00 89.94 116 ASN A N 1
ATOM 941 C CA . ASN A 1 116 ? 4.324 1.423 3.013 1.00 89.94 116 ASN A CA 1
ATOM 942 C C . ASN A 1 116 ? 2.884 1.914 2.817 1.00 89.94 116 ASN A C 1
ATOM 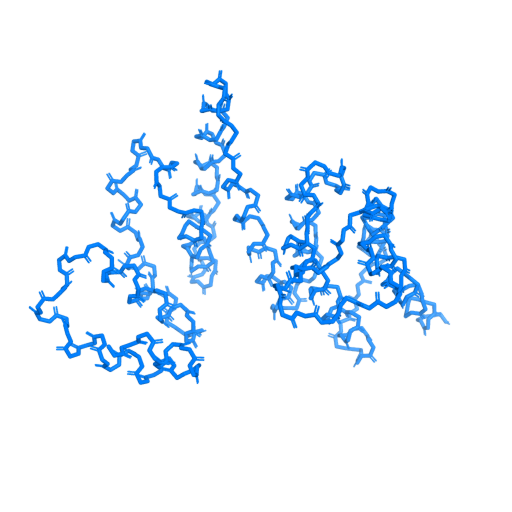944 O O . ASN A 1 116 ? 1.967 1.331 3.397 1.00 89.94 116 ASN A O 1
ATOM 948 N N . LEU A 1 117 ? 2.668 2.931 1.976 1.00 87.69 117 LEU A N 1
ATOM 949 C CA . LEU A 1 117 ? 1.332 3.429 1.638 1.00 87.69 117 LEU A CA 1
ATOM 950 C C . LEU A 1 117 ? 0.496 2.370 0.913 1.00 87.69 117 LEU A C 1
ATOM 952 O O . LEU A 1 117 ? -0.659 2.137 1.279 1.00 87.69 117 LEU A O 1
ATOM 956 N N . VAL A 1 118 ? 1.067 1.703 -0.091 1.00 89.06 118 VAL A N 1
ATOM 957 C CA . VAL A 1 118 ? 0.368 0.668 -0.868 1.00 89.06 118 VAL A CA 1
ATOM 958 C C . VAL A 1 118 ? 0.071 -0.559 -0.002 1.00 89.06 118 VAL A C 1
ATOM 960 O O . VAL A 1 118 ? -1.065 -1.035 0.013 1.00 89.06 118 VAL A O 1
ATOM 963 N N . VAL A 1 119 ? 1.051 -1.037 0.773 1.00 89.94 119 VAL A N 1
ATOM 964 C CA . VAL A 1 119 ? 0.871 -2.175 1.689 1.00 89.94 119 VAL A CA 1
ATOM 965 C C . VAL A 1 119 ? -0.171 -1.846 2.759 1.00 89.94 119 VAL A C 1
ATOM 967 O O . VAL A 1 119 ? -1.086 -2.634 2.984 1.00 89.94 119 VAL A O 1
ATOM 970 N N . GLY A 1 120 ? -0.104 -0.667 3.380 1.00 89.56 120 GLY A N 1
ATOM 971 C CA . GLY A 1 120 ? -1.105 -0.245 4.362 1.00 89.56 120 GLY A CA 1
ATOM 972 C C . GLY A 1 120 ? -2.516 -0.161 3.770 1.00 89.56 120 GLY A C 1
ATOM 973 O O . GLY A 1 120 ? -3.478 -0.619 4.387 1.00 89.56 120 GLY A O 1
ATOM 974 N N . THR A 1 121 ? -2.642 0.323 2.530 1.00 88.25 121 THR A N 1
ATOM 975 C CA . THR A 1 121 ? -3.924 0.372 1.807 1.00 88.25 121 THR A CA 1
ATOM 976 C C . THR A 1 121 ? -4.485 -1.028 1.534 1.00 88.25 121 THR A C 1
ATOM 978 O O . THR A 1 121 ? -5.689 -1.242 1.681 1.00 88.25 121 THR A O 1
ATOM 981 N N . LEU A 1 122 ? -3.629 -2.002 1.199 1.00 88.56 122 LEU A N 1
ATOM 982 C CA . LEU A 1 122 ? -4.025 -3.406 1.045 1.00 88.56 122 LEU A CA 1
ATOM 983 C C . LEU A 1 122 ? -4.616 -3.967 2.345 1.00 88.56 122 LEU A C 1
ATOM 985 O O . LEU A 1 122 ? -5.689 -4.569 2.317 1.00 88.56 122 LEU A O 1
ATOM 989 N N . TYR A 1 123 ? -3.943 -3.762 3.480 1.00 89.31 123 TYR A N 1
ATOM 990 C CA . TYR A 1 123 ? -4.420 -4.257 4.775 1.00 89.31 123 TYR A CA 1
ATOM 991 C C . TYR A 1 123 ? -5.760 -3.629 5.170 1.00 89.31 123 TYR A C 1
ATOM 993 O O . TYR A 1 123 ? -6.670 -4.353 5.580 1.00 89.31 123 TYR A O 1
ATOM 1001 N N . CYS A 1 124 ? -5.935 -2.325 4.934 1.00 87.94 124 CYS A N 1
ATOM 1002 C CA . CYS A 1 124 ? -7.228 -1.656 5.088 1.00 87.94 124 CYS A CA 1
ATOM 1003 C C . CYS A 1 124 ? -8.311 -2.287 4.193 1.00 87.94 124 CYS A C 1
ATOM 1005 O O . CYS A 1 124 ? -9.426 -2.528 4.651 1.00 87.94 124 CYS A O 1
ATOM 1007 N N . ALA A 1 125 ? -7.996 -2.619 2.936 1.00 86.44 125 ALA A N 1
ATOM 1008 C CA . ALA A 1 125 ? -8.936 -3.281 2.025 1.00 86.44 125 ALA A CA 1
ATOM 1009 C C . ALA A 1 125 ? -9.299 -4.717 2.458 1.00 86.44 125 ALA A C 1
ATOM 1011 O O . ALA A 1 125 ? -10.386 -5.198 2.143 1.00 86.44 125 ALA A O 1
ATOM 1012 N N . LYS A 1 126 ? -8.417 -5.395 3.203 1.00 86.69 126 LYS A N 1
ATOM 1013 C CA . LYS A 1 126 ? -8.653 -6.713 3.821 1.00 86.69 126 LYS A CA 1
ATOM 1014 C C . LYS A 1 126 ? -9.245 -6.629 5.232 1.00 86.69 126 LYS A C 1
ATOM 1016 O O . LYS A 1 126 ? -9.225 -7.616 5.960 1.00 86.69 126 LYS A O 1
ATOM 1021 N N . SER A 1 127 ? -9.764 -5.463 5.613 1.00 85.56 127 SER A N 1
ATOM 1022 C CA . SER A 1 127 ? -10.385 -5.194 6.915 1.00 85.56 127 SER A CA 1
ATOM 1023 C C . SER A 1 127 ? -9.442 -5.225 8.124 1.00 85.56 127 SER A C 1
ATOM 1025 O O . SER A 1 127 ? -9.906 -5.100 9.254 1.00 85.56 127 SER A O 1
ATOM 1027 N N . ASN A 1 128 ? -8.126 -5.298 7.914 1.00 88.38 128 ASN A N 1
ATOM 1028 C CA . ASN A 1 128 ? -7.134 -5.143 8.976 1.00 88.38 128 ASN A CA 1
ATOM 1029 C C . ASN A 1 128 ? -6.687 -3.675 9.066 1.00 88.38 128 ASN A C 1
ATOM 1031 O O . ASN A 1 128 ? -5.616 -3.284 8.594 1.00 88.38 128 ASN A O 1
ATOM 1035 N N . TYR A 1 129 ? -7.560 -2.846 9.636 1.00 86.88 129 TYR A N 1
ATOM 1036 C CA . TYR A 1 129 ? -7.348 -1.401 9.721 1.00 86.88 129 TYR A CA 1
ATOM 1037 C C . TYR A 1 129 ? -6.313 -0.989 10.766 1.00 86.88 129 TYR A C 1
ATOM 1039 O O . TYR A 1 129 ? -5.652 0.023 10.563 1.00 86.88 129 TYR A O 1
ATOM 1047 N N . GLU A 1 130 ? -6.145 -1.756 11.845 1.00 87.88 130 GLU A N 1
ATOM 1048 C CA . GLU A 1 130 ? -5.149 -1.473 12.887 1.00 87.88 130 GLU A CA 1
ATOM 1049 C C . GLU A 1 130 ? -3.738 -1.475 12.292 1.00 87.88 130 GLU A C 1
ATOM 1051 O O . GLU A 1 130 ? -3.039 -0.460 12.312 1.00 87.88 130 GLU A O 1
ATOM 1056 N N . PHE A 1 131 ? -3.361 -2.579 11.643 1.00 88.12 131 PHE A N 1
ATOM 1057 C CA . PHE A 1 131 ? -2.065 -2.668 10.985 1.00 88.12 131 PHE A CA 1
ATOM 1058 C C . PHE A 1 131 ? -1.978 -1.716 9.785 1.00 88.12 131 PHE A C 1
ATOM 1060 O O . PHE A 1 131 ? -0.989 -1.001 9.624 1.00 88.12 131 PHE A O 1
ATOM 1067 N N . GLY A 1 132 ? -3.022 -1.665 8.950 1.00 88.31 132 GLY A N 1
ATOM 1068 C CA . GLY A 1 132 ? -3.026 -0.845 7.739 1.00 88.31 132 GLY A CA 1
ATOM 1069 C C . GLY A 1 132 ? -2.820 0.648 8.009 1.00 88.31 132 GLY A C 1
ATOM 1070 O O . GLY A 1 132 ? -1.969 1.277 7.376 1.00 88.31 132 GLY A O 1
ATOM 1071 N N . LEU A 1 133 ? -3.547 1.216 8.978 1.00 87.50 133 LEU A N 1
ATOM 1072 C CA . LEU A 1 133 ? -3.443 2.636 9.322 1.00 87.50 133 LEU A CA 1
ATOM 1073 C C . LEU A 1 133 ? -2.142 2.964 10.054 1.00 87.50 133 LEU A C 1
ATOM 1075 O O . LEU A 1 133 ? -1.559 4.006 9.762 1.00 87.50 133 LEU A O 1
ATOM 1079 N N . SER A 1 134 ? -1.637 2.075 10.917 1.00 88.31 134 SER A N 1
ATOM 1080 C CA . SER A 1 134 ? -0.334 2.274 11.565 1.00 88.31 134 SER A CA 1
ATOM 1081 C C . SER A 1 134 ? 0.810 2.306 10.535 1.00 88.31 134 SER A C 1
ATOM 1083 O O . SER A 1 134 ? 1.671 3.189 10.567 1.00 88.31 134 SER A O 1
ATOM 1085 N N . ARG A 1 135 ? 0.771 1.436 9.510 1.00 86.69 135 ARG A N 1
ATOM 1086 C CA . ARG A 1 135 ? 1.736 1.472 8.389 1.00 86.69 135 ARG A CA 1
ATOM 1087 C C . ARG A 1 135 ? 1.648 2.756 7.567 1.00 86.69 135 ARG A C 1
ATOM 1089 O O . ARG A 1 135 ? 2.685 3.307 7.198 1.00 86.69 135 ARG A O 1
ATOM 1096 N N . ILE A 1 136 ? 0.438 3.241 7.287 1.00 87.12 136 ILE A N 1
ATOM 1097 C CA . ILE A 1 136 ? 0.226 4.512 6.575 1.00 87.12 136 ILE A CA 1
ATOM 1098 C C . ILE A 1 136 ? 0.746 5.691 7.407 1.00 87.12 136 ILE A C 1
ATOM 1100 O O . ILE A 1 136 ? 1.422 6.568 6.869 1.00 87.12 136 ILE A O 1
ATOM 1104 N N . ALA A 1 137 ? 0.484 5.698 8.716 1.00 85.50 137 ALA A N 1
ATOM 1105 C CA . ALA A 1 137 ? 0.992 6.717 9.625 1.00 85.50 137 ALA A CA 1
ATOM 1106 C C . ALA A 1 137 ? 2.528 6.728 9.648 1.00 85.50 137 ALA A C 1
ATOM 1108 O O . ALA A 1 137 ? 3.129 7.797 9.557 1.00 85.50 137 ALA A O 1
ATOM 1109 N N . HIS A 1 138 ? 3.164 5.553 9.679 1.00 84.81 138 HIS A N 1
ATOM 1110 C CA . HIS A 1 138 ? 4.618 5.427 9.605 1.00 84.81 138 HIS A CA 1
ATOM 1111 C C . HIS A 1 138 ? 5.191 5.927 8.267 1.00 84.81 138 HIS A C 1
ATOM 1113 O O . HIS A 1 138 ? 6.186 6.643 8.262 1.00 84.81 138 HIS A O 1
ATOM 1119 N N . ALA A 1 139 ? 4.539 5.633 7.135 1.00 82.44 139 ALA A N 1
ATOM 1120 C CA . ALA A 1 139 ? 4.968 6.120 5.816 1.00 82.44 139 ALA A CA 1
ATOM 1121 C C . ALA A 1 139 ? 5.051 7.657 5.744 1.00 82.44 139 ALA A C 1
ATOM 1123 O O . ALA A 1 139 ? 5.941 8.222 5.103 1.00 82.44 139 ALA A O 1
ATOM 1124 N N . LEU A 1 140 ? 4.122 8.326 6.428 1.00 79.62 140 LEU A N 1
ATOM 1125 C CA . LEU A 1 140 ? 3.993 9.780 6.470 1.00 79.62 140 LEU A CA 1
ATOM 1126 C C . LEU A 1 140 ? 4.761 10.423 7.635 1.00 79.62 140 LEU A C 1
ATOM 1128 O O . LEU A 1 140 ? 4.490 11.578 7.967 1.00 79.62 140 LEU A O 1
ATOM 1132 N N . ASP A 1 141 ? 5.681 9.689 8.270 1.00 72.88 141 ASP A N 1
ATOM 1133 C CA . ASP A 1 141 ? 6.442 10.112 9.453 1.00 72.88 141 ASP A CA 1
ATOM 1134 C C . ASP A 1 141 ? 5.529 10.659 10.569 1.00 72.88 141 ASP A C 1
ATOM 1136 O O . ASP A 1 141 ? 5.783 11.712 11.154 1.00 72.88 141 ASP A O 1
ATOM 1140 N N . GLY A 1 142 ? 4.396 9.997 10.818 1.00 62.25 142 GLY A N 1
ATOM 1141 C CA . GLY A 1 142 ? 3.406 10.433 11.809 1.00 62.25 142 GLY A CA 1
ATOM 1142 C C . GLY A 1 142 ? 2.597 11.671 11.400 1.00 62.25 142 GLY A C 1
ATOM 1143 O O . GLY A 1 142 ? 1.926 12.271 12.238 1.00 62.25 142 GLY A O 1
ATOM 1144 N N . GLY A 1 143 ? 2.642 12.064 10.123 1.00 57.81 143 GLY A N 1
ATOM 1145 C CA . GLY A 1 143 ? 1.931 13.228 9.603 1.00 57.81 143 GLY A CA 1
ATOM 1146 C C . GLY A 1 143 ? 2.681 14.549 9.774 1.00 57.81 143 GLY A C 1
ATOM 1147 O O . GLY A 1 143 ? 2.044 15.589 9.660 1.00 57.81 143 GLY A O 1
ATOM 1148 N N . ASN A 1 144 ? 4.004 14.534 9.987 1.00 58.22 144 ASN A N 1
ATOM 1149 C CA . ASN A 1 144 ? 4.870 15.706 10.230 1.00 58.22 144 ASN A CA 1
ATOM 1150 C C . ASN A 1 144 ? 5.012 16.693 9.041 1.00 58.22 144 ASN A C 1
ATOM 1152 O O . ASN A 1 144 ? 5.961 17.473 8.970 1.00 58.22 144 ASN A O 1
ATOM 1156 N N . GLY A 1 145 ? 4.088 16.669 8.078 1.00 59.47 145 GLY A N 1
ATOM 1157 C CA . GLY A 1 145 ? 3.990 17.626 6.973 1.00 59.47 145 GLY A CA 1
ATOM 1158 C C . GLY A 1 145 ? 4.938 17.382 5.799 1.00 59.47 145 GLY A C 1
ATOM 1159 O O . GLY A 1 145 ? 4.545 17.622 4.663 1.00 59.47 145 GLY A O 1
ATOM 1160 N N . ALA A 1 146 ? 6.136 16.835 6.029 1.00 65.25 146 ALA A N 1
ATOM 1161 C CA . ALA A 1 146 ? 7.158 16.666 4.986 1.00 65.25 146 ALA A CA 1
ATOM 1162 C C . ALA A 1 146 ? 6.730 15.768 3.807 1.00 65.25 146 ALA A C 1
ATOM 1164 O O . ALA A 1 146 ? 7.271 15.895 2.714 1.00 65.25 146 ALA A O 1
ATOM 1165 N N . ARG A 1 147 ? 5.762 14.866 4.020 1.00 70.25 147 ARG A N 1
ATOM 1166 C CA . ARG A 1 147 ? 5.252 13.915 3.013 1.00 70.25 147 ARG A CA 1
ATOM 1167 C C . ARG A 1 147 ? 3.739 14.024 2.785 1.00 70.25 147 ARG A C 1
ATOM 1169 O O . ARG A 1 147 ? 3.133 13.150 2.161 1.00 70.25 147 ARG A O 1
ATOM 1176 N N . LEU A 1 148 ? 3.115 15.067 3.334 1.00 75.75 148 LEU A N 1
ATOM 1177 C CA . LEU A 1 148 ? 1.669 15.259 3.294 1.00 75.75 148 LEU A CA 1
ATOM 1178 C C . LEU A 1 148 ? 1.296 16.108 2.076 1.00 75.75 148 LEU A C 1
ATOM 1180 O O . LEU A 1 148 ? 1.348 17.335 2.113 1.00 75.75 148 LEU A O 1
ATOM 1184 N N . TYR A 1 149 ? 0.907 15.429 1.004 1.00 79.50 149 TYR A N 1
ATOM 1185 C CA . TYR A 1 149 ? 0.526 16.008 -0.278 1.00 79.50 149 TYR A CA 1
ATOM 1186 C C . TYR A 1 149 ? -0.855 15.476 -0.686 1.00 79.50 149 TYR A C 1
ATOM 1188 O O . TYR A 1 149 ? -1.391 14.560 -0.062 1.00 79.50 149 TYR A O 1
ATOM 1196 N N . ALA A 1 150 ? -1.468 16.054 -1.720 1.00 78.75 150 ALA A N 1
ATOM 1197 C CA . ALA A 1 150 ? -2.818 15.672 -2.143 1.00 78.75 150 ALA A CA 1
ATOM 1198 C C . ALA A 1 150 ? -2.923 14.195 -2.591 1.00 78.75 150 ALA A C 1
ATOM 1200 O O . ALA A 1 150 ? -3.925 13.528 -2.330 1.00 78.75 150 ALA A O 1
ATOM 1201 N N . ASP A 1 151 ? -1.885 13.655 -3.230 1.00 78.31 151 ASP A N 1
ATOM 1202 C CA . ASP A 1 151 ? -1.801 12.256 -3.665 1.00 78.31 151 ASP A CA 1
ATOM 1203 C C . ASP A 1 151 ? -1.691 11.279 -2.485 1.00 78.31 151 ASP A C 1
ATOM 1205 O O . ASP A 1 151 ? -2.437 10.294 -2.419 1.00 78.31 151 ASP A O 1
ATOM 1209 N N . THR A 1 152 ? -0.817 11.568 -1.518 1.00 81.38 152 THR A N 1
ATOM 1210 C CA . THR A 1 152 ? -0.650 10.747 -0.314 1.00 81.38 152 THR A CA 1
ATOM 1211 C C . THR A 1 152 ? -1.873 10.845 0.597 1.00 81.38 152 THR A C 1
ATOM 1213 O O . THR A 1 152 ? -2.344 9.834 1.126 1.00 81.38 152 THR A O 1
ATOM 1216 N N . TRP A 1 153 ? -2.479 12.031 0.697 1.00 85.88 153 TRP A N 1
ATOM 1217 C CA . TRP A 1 153 ? -3.723 12.248 1.432 1.00 85.88 153 TRP A CA 1
ATOM 1218 C C . TRP A 1 153 ? -4.894 11.456 0.859 1.00 85.88 153 TRP A C 1
ATOM 1220 O O . TRP A 1 153 ? -5.685 10.902 1.621 1.00 85.88 153 TRP A O 1
ATOM 1230 N N . LEU A 1 154 ? 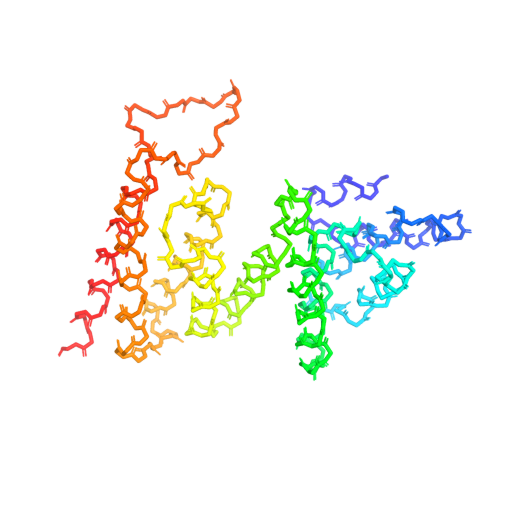-4.994 11.322 -0.466 1.00 84.50 154 LEU A N 1
ATOM 1231 C CA . LEU A 1 154 ? -6.052 10.526 -1.090 1.00 84.50 154 LEU A CA 1
ATOM 1232 C C . LEU A 1 154 ? -6.051 9.071 -0.590 1.00 84.50 154 LEU A C 1
ATOM 1234 O O . LEU A 1 154 ? -7.120 8.485 -0.400 1.00 84.50 154 LEU A O 1
ATOM 1238 N N . HIS A 1 155 ? -4.870 8.498 -0.342 1.00 83.44 155 HIS A N 1
ATOM 1239 C CA . HIS A 1 155 ? -4.723 7.130 0.160 1.00 83.44 155 HIS A CA 1
ATOM 1240 C C . HIS A 1 155 ? -5.202 7.033 1.614 1.00 83.44 155 HIS A C 1
ATOM 1242 O O . HIS A 1 155 ? -6.017 6.167 1.942 1.00 83.44 155 HIS A O 1
ATOM 1248 N N . VAL A 1 156 ? -4.778 7.982 2.456 1.00 86.12 156 VAL A N 1
ATOM 1249 C CA . VAL A 1 156 ? -5.227 8.112 3.852 1.00 86.12 156 VAL A CA 1
ATOM 1250 C C . VAL A 1 156 ? -6.746 8.261 3.920 1.00 86.12 156 VAL A C 1
ATOM 1252 O O . VAL A 1 156 ? -7.427 7.477 4.578 1.00 86.12 156 VAL A O 1
ATOM 1255 N N . LYS A 1 157 ? -7.291 9.237 3.188 1.00 87.69 157 LYS A N 1
ATOM 1256 C CA . LYS A 1 157 ? -8.716 9.566 3.137 1.00 87.69 157 LYS A CA 1
ATOM 1257 C C . LYS A 1 157 ? -9.559 8.353 2.760 1.00 87.69 157 LYS A C 1
ATOM 1259 O O . LYS A 1 157 ? -10.547 8.073 3.433 1.00 87.69 157 LYS A O 1
ATOM 1264 N N . ARG A 1 158 ? -9.175 7.613 1.714 1.00 87.69 158 ARG A N 1
ATOM 1265 C CA . ARG A 1 158 ? -9.889 6.400 1.278 1.00 87.69 158 ARG A CA 1
ATOM 1266 C C . ARG A 1 158 ? -9.881 5.316 2.354 1.00 87.69 158 ARG A C 1
ATOM 1268 O O . ARG A 1 158 ? -10.933 4.742 2.627 1.00 87.69 158 ARG A O 1
ATOM 1275 N N . CYS A 1 159 ? -8.737 5.076 2.994 1.00 88.44 159 CYS A N 1
ATOM 1276 C CA . CYS A 1 159 ? -8.629 4.085 4.065 1.00 88.44 159 CYS A CA 1
ATOM 1277 C C . CYS A 1 159 ? -9.489 4.464 5.277 1.00 88.44 159 CYS A C 1
ATOM 1279 O O . CYS A 1 159 ? -10.261 3.640 5.759 1.00 88.44 159 CYS A O 1
ATOM 1281 N N . VAL A 1 160 ? -9.423 5.720 5.727 1.00 88.25 160 VAL A N 1
ATOM 1282 C CA . VAL A 1 160 ? -10.201 6.198 6.880 1.00 88.25 160 VAL A CA 1
ATOM 1283 C C . VAL A 1 160 ? -11.702 6.210 6.577 1.00 88.25 160 VAL A C 1
ATOM 1285 O O . VAL A 1 160 ? -12.491 5.786 7.412 1.00 88.25 160 VAL A O 1
ATOM 1288 N N . LEU A 1 161 ? -12.131 6.618 5.378 1.00 90.12 161 LEU A N 1
ATOM 1289 C CA . LEU A 1 161 ? -13.542 6.520 4.975 1.00 90.12 161 LEU A CA 1
ATOM 1290 C C . LEU A 1 161 ? -14.031 5.066 4.919 1.00 90.12 161 LEU A C 1
ATOM 1292 O O . LEU A 1 161 ? -15.161 4.782 5.324 1.00 90.12 161 LEU A O 1
ATOM 1296 N N . GLY A 1 162 ? -13.183 4.147 4.449 1.00 87.38 162 GLY A N 1
ATOM 1297 C CA . GLY A 1 162 ? -13.449 2.711 4.494 1.00 87.38 162 GLY A CA 1
ATOM 1298 C C . GLY A 1 162 ? -13.642 2.213 5.926 1.00 87.38 162 GLY A C 1
ATOM 1299 O O . GLY A 1 162 ? -14.636 1.545 6.202 1.00 87.38 162 GLY A O 1
ATOM 1300 N N . LEU A 1 163 ? -12.756 2.620 6.843 1.00 88.19 163 LEU A N 1
ATOM 1301 C CA . LEU A 1 163 ? -12.872 2.315 8.270 1.00 88.19 163 LEU A CA 1
ATOM 1302 C C . LEU A 1 163 ? -14.191 2.839 8.844 1.00 88.19 163 LEU A C 1
ATOM 1304 O O . LEU A 1 163 ? -14.948 2.067 9.421 1.00 88.19 163 LEU A O 1
ATOM 1308 N N . LEU A 1 164 ? -14.488 4.129 8.658 1.00 88.56 164 LEU A N 1
ATOM 1309 C CA . LEU A 1 164 ? -15.706 4.765 9.171 1.00 88.56 164 LEU A CA 1
ATOM 1310 C C . LEU A 1 164 ? -16.963 4.058 8.656 1.00 88.56 164 LEU A C 1
ATOM 1312 O O . LEU A 1 164 ? -17.903 3.833 9.410 1.00 88.56 164 LEU A O 1
ATOM 1316 N N . THR A 1 165 ? -16.968 3.661 7.381 1.00 88.56 165 THR A N 1
ATOM 1317 C CA . THR A 1 165 ? -18.073 2.895 6.790 1.00 88.56 165 THR A CA 1
ATOM 1318 C C . THR A 1 165 ? -18.182 1.501 7.409 1.00 88.56 165 THR A C 1
ATOM 1320 O O . THR A 1 165 ? -19.288 1.031 7.667 1.00 88.56 165 THR A O 1
ATOM 1323 N N . GLY A 1 166 ? -17.051 0.833 7.646 1.00 86.31 166 GLY A N 1
ATOM 1324 C CA . GLY A 1 166 ? -16.999 -0.474 8.297 1.00 86.31 166 GLY A CA 1
ATOM 1325 C C . GLY A 1 166 ? -17.496 -0.435 9.743 1.00 86.31 166 GLY A C 1
ATOM 1326 O O . GLY A 1 166 ? -18.316 -1.272 10.116 1.00 86.31 166 GLY A O 1
ATOM 1327 N N . MET A 1 167 ? -17.074 0.571 10.512 1.00 86.38 167 MET A N 1
ATOM 1328 C CA . MET A 1 167 ? -17.533 0.817 11.883 1.00 86.38 167 MET A CA 1
ATOM 1329 C C . MET A 1 167 ? -19.020 1.182 11.921 1.00 86.38 167 MET A C 1
ATOM 1331 O O . MET A 1 167 ? -19.773 0.609 12.699 1.00 86.38 167 MET A O 1
ATOM 1335 N N . ALA A 1 168 ? -19.488 2.057 11.023 1.00 87.69 168 ALA A N 1
ATOM 1336 C CA . ALA A 1 168 ? -20.904 2.427 10.938 1.00 87.69 168 ALA A CA 1
ATOM 1337 C C . ALA A 1 168 ? -21.816 1.236 10.591 1.00 87.69 168 ALA A C 1
ATOM 1339 O O . ALA A 1 168 ? -22.968 1.195 11.012 1.00 87.69 168 ALA A O 1
ATOM 1340 N N . LYS A 1 169 ? -21.306 0.261 9.829 1.00 87.44 169 LYS A N 1
ATOM 1341 C CA . LYS A 1 169 ? -22.005 -0.997 9.521 1.00 87.44 169 LYS A CA 1
ATOM 1342 C C . LYS A 1 169 ? -21.830 -2.076 10.595 1.00 87.44 169 LYS A C 1
ATOM 1344 O O . LYS A 1 169 ? -22.358 -3.164 10.406 1.00 87.44 169 LYS A O 1
ATOM 1349 N N . GLN A 1 170 ? -21.077 -1.808 11.666 1.00 82.88 170 GLN A N 1
ATOM 1350 C CA . GLN A 1 170 ? -20.684 -2.786 12.692 1.00 82.88 170 GLN A CA 1
ATOM 1351 C C . GLN A 1 170 ? -19.959 -4.022 12.133 1.00 82.88 170 GLN A C 1
ATOM 1353 O O . GLN A 1 170 ? -19.903 -5.073 12.763 1.00 82.88 170 GLN A O 1
ATOM 1358 N N . ASN A 1 171 ? -19.353 -3.891 10.952 1.00 85.38 171 ASN A N 1
ATOM 1359 C CA . ASN A 1 171 ? -18.522 -4.944 10.372 1.00 85.38 171 ASN A CA 1
ATOM 1360 C C . ASN A 1 171 ? -17.117 -4.955 10.987 1.00 85.38 171 ASN A C 1
ATOM 1362 O O . ASN A 1 171 ? -16.362 -5.903 10.782 1.00 85.38 171 ASN A O 1
ATOM 1366 N N . ILE A 1 172 ? -16.740 -3.865 11.661 1.00 83.94 172 ILE A N 1
ATOM 1367 C CA . ILE A 1 172 ? -15.393 -3.612 12.164 1.00 83.94 172 ILE A CA 1
ATOM 1368 C C . ILE A 1 172 ? -15.515 -2.944 13.517 1.00 83.94 172 ILE A C 1
ATOM 1370 O O . ILE A 1 172 ? -16.142 -1.894 13.631 1.00 83.94 172 ILE A O 1
ATOM 1374 N N . ILE A 1 173 ? -14.865 -3.534 14.510 1.00 83.56 173 ILE A N 1
ATOM 1375 C CA . ILE A 1 173 ? -14.746 -2.983 15.853 1.00 83.56 173 ILE A CA 1
ATOM 1376 C C . ILE A 1 173 ? -13.254 -2.801 16.094 1.00 83.56 173 ILE A C 1
ATOM 1378 O O . ILE A 1 173 ? -12.491 -3.766 16.030 1.00 83.56 173 ILE A O 1
ATOM 1382 N N . LEU A 1 174 ? -12.828 -1.555 16.298 1.00 81.88 174 LEU A N 1
ATOM 1383 C CA . LEU A 1 174 ? -11.437 -1.250 16.609 1.00 81.88 174 LEU A CA 1
ATOM 1384 C C . LEU A 1 174 ? -11.235 -1.192 18.125 1.00 81.88 174 LEU A C 1
ATOM 1386 O O . LEU A 1 174 ? -12.032 -0.558 18.816 1.00 81.88 174 LEU A O 1
ATOM 1390 N N . PRO A 1 175 ? -10.138 -1.761 18.654 1.00 86.00 175 PRO A N 1
ATOM 1391 C CA . PRO A 1 175 ? -9.748 -1.542 20.038 1.00 86.00 175 PRO A CA 1
ATOM 1392 C C . PRO A 1 175 ? -9.551 -0.050 20.331 1.00 86.00 175 PRO A C 1
ATOM 1394 O O . PRO A 1 175 ? -9.012 0.691 19.507 1.00 86.00 175 PRO A O 1
ATOM 1397 N N . TYR A 1 176 ? -9.903 0.386 21.543 1.00 85.88 176 TYR A N 1
ATOM 1398 C CA . TYR A 1 176 ? -9.735 1.781 21.969 1.00 85.88 176 TYR A CA 1
ATOM 1399 C C . TYR A 1 176 ? -8.320 2.353 21.718 1.00 85.88 176 TYR A C 1
ATOM 1401 O O . TYR A 1 176 ? -8.228 3.474 21.211 1.00 85.88 176 TYR A O 1
ATOM 1409 N N . PRO A 1 177 ? -7.211 1.622 21.978 1.00 87.56 177 PRO A N 1
ATOM 1410 C CA . PRO A 1 177 ? -5.869 2.112 21.655 1.00 87.56 177 PRO A CA 1
ATOM 1411 C C . PRO A 1 177 ? -5.674 2.422 20.164 1.00 87.56 177 PRO A C 1
ATOM 1413 O O . PRO A 1 177 ? -5.122 3.468 19.829 1.00 87.56 177 PRO A O 1
ATOM 1416 N N . ALA A 1 178 ? -6.190 1.567 19.275 1.00 86.31 178 ALA A N 1
ATOM 1417 C CA . ALA A 1 178 ? -6.102 1.765 17.830 1.00 86.31 178 ALA A CA 1
ATOM 1418 C C . ALA A 1 178 ? -6.918 2.989 17.382 1.00 86.31 178 ALA A C 1
ATOM 1420 O O . ALA A 1 178 ? -6.456 3.785 16.567 1.00 86.31 178 ALA A O 1
ATOM 1421 N N . VAL A 1 179 ? -8.103 3.204 17.966 1.00 87.38 179 VAL A N 1
ATOM 1422 C CA . VAL A 1 179 ? -8.903 4.416 17.712 1.00 87.38 179 VAL A CA 1
ATOM 1423 C C . VAL A 1 179 ? -8.131 5.674 18.123 1.00 87.38 179 VAL A C 1
ATOM 1425 O O . VAL A 1 179 ? -8.087 6.642 17.364 1.00 87.38 179 VAL A O 1
ATOM 1428 N N . GLN A 1 180 ? -7.478 5.662 19.290 1.00 89.38 180 GLN A N 1
ATOM 1429 C CA . GLN A 1 180 ? -6.670 6.792 19.761 1.00 89.38 180 GLN A CA 1
ATOM 1430 C C . GLN A 1 180 ? -5.464 7.073 18.856 1.00 89.38 180 GLN A C 1
ATOM 1432 O O . GLN A 1 180 ? -5.173 8.236 18.576 1.00 89.38 180 GLN A O 1
ATOM 1437 N N . GLU A 1 181 ? -4.786 6.039 18.354 1.00 88.44 181 GLU A N 1
ATOM 1438 C CA . GLU A 1 181 ? -3.681 6.196 17.399 1.00 88.44 181 GLU A CA 1
ATOM 1439 C C . GLU A 1 181 ? -4.154 6.884 16.110 1.00 88.44 181 GLU A C 1
ATOM 1441 O O . GLU A 1 181 ? -3.557 7.875 15.680 1.00 88.44 181 GLU A O 1
ATOM 1446 N N . VAL A 1 182 ? -5.289 6.448 15.552 1.00 88.75 182 VAL A N 1
ATOM 1447 C CA . VAL A 1 182 ? -5.883 7.058 14.351 1.00 88.75 182 VAL A CA 1
ATOM 1448 C C . VAL A 1 182 ? -6.318 8.505 14.611 1.00 88.75 182 VAL A C 1
ATOM 1450 O O . VAL A 1 182 ? -6.074 9.381 13.780 1.00 88.75 182 VAL A O 1
ATOM 1453 N N . LEU A 1 183 ? -6.921 8.798 15.769 1.00 90.12 183 LEU A N 1
ATOM 1454 C CA . LEU A 1 183 ? -7.300 10.163 16.153 1.00 90.12 183 LEU A CA 1
ATOM 1455 C C . LEU A 1 183 ? -6.082 11.089 16.270 1.00 90.12 183 LEU A C 1
ATOM 1457 O O . LEU A 1 183 ? -6.129 12.227 15.791 1.00 90.12 183 LEU A O 1
ATOM 1461 N N . ASN A 1 184 ? -4.996 10.608 16.879 1.00 90.06 184 ASN A N 1
ATOM 1462 C CA . ASN A 1 184 ? -3.747 11.356 17.015 1.00 90.06 184 ASN A CA 1
ATOM 1463 C C . ASN A 1 184 ? -3.089 11.596 15.655 1.00 90.06 184 ASN A C 1
ATOM 1465 O O . ASN A 1 184 ? -2.689 12.720 15.359 1.00 90.06 184 ASN A O 1
ATOM 1469 N N . PHE A 1 185 ? -3.068 10.584 14.791 1.00 88.75 185 PHE A N 1
ATOM 1470 C CA . PHE A 1 185 ? -2.574 10.714 13.425 1.00 88.75 185 PHE A CA 1
ATOM 1471 C C . PHE A 1 185 ? -3.379 11.745 12.610 1.00 88.75 185 PHE A C 1
ATOM 1473 O O . PHE A 1 185 ? -2.799 12.629 11.973 1.00 88.75 185 PHE A O 1
ATOM 1480 N N . LEU A 1 186 ? -4.716 11.713 12.683 1.00 88.19 186 LEU A N 1
ATOM 1481 C CA . LEU A 1 186 ? -5.576 12.710 12.032 1.00 88.19 186 LEU A CA 1
ATOM 1482 C C . LEU A 1 186 ? -5.376 14.117 12.608 1.00 88.19 186 LEU A C 1
ATOM 1484 O O . LEU A 1 186 ? -5.460 15.097 11.871 1.00 88.19 186 LEU A O 1
ATOM 1488 N N . LYS A 1 187 ? -5.087 14.237 13.909 1.00 89.12 187 LYS A N 1
ATOM 1489 C CA . LYS A 1 187 ? -4.745 15.517 14.543 1.00 89.12 187 LYS A CA 1
ATOM 1490 C C . LYS A 1 187 ? -3.420 16.073 14.018 1.00 89.12 187 LYS A C 1
ATOM 1492 O O . LYS A 1 187 ? -3.355 17.268 13.747 1.00 89.12 187 LYS A O 1
ATOM 1497 N N . SER A 1 188 ? -2.401 15.240 13.823 1.00 87.50 188 SER A N 1
ATOM 1498 C CA . SER A 1 188 ? -1.163 15.671 13.162 1.00 87.50 188 SER A CA 1
ATOM 1499 C C . SER A 1 188 ? -1.452 16.149 11.737 1.00 87.50 188 SER A C 1
ATOM 1501 O O . SER A 1 188 ? -1.098 17.271 11.381 1.00 87.50 188 SER A O 1
ATOM 1503 N N . CYS A 1 189 ? -2.205 15.371 10.951 1.00 85.75 189 CYS A N 1
ATOM 1504 C CA . CYS A 1 189 ? -2.593 15.764 9.591 1.00 85.75 189 CYS A CA 1
ATOM 1505 C C . CYS A 1 189 ? -3.385 17.085 9.556 1.00 85.75 189 CYS A C 1
ATOM 1507 O O . CYS A 1 189 ? -3.229 17.867 8.620 1.00 85.75 189 CYS A O 1
ATOM 1509 N N . GLU A 1 190 ? -4.201 17.364 10.579 1.00 87.38 190 GLU A N 1
ATOM 1510 C CA . GLU A 1 190 ? -4.904 18.641 10.737 1.00 87.38 190 GLU A CA 1
ATOM 1511 C C . GLU A 1 190 ? -3.935 19.822 10.884 1.00 87.38 190 GLU A C 1
ATOM 1513 O O . GLU A 1 190 ? -4.087 20.830 10.195 1.00 87.38 190 GLU A O 1
ATOM 1518 N N . VAL A 1 191 ? -2.943 19.696 11.771 1.00 86.12 191 VAL A N 1
ATOM 1519 C CA . VAL A 1 191 ? -1.981 20.766 12.079 1.00 86.12 191 VAL A CA 1
ATOM 1520 C C . VAL A 1 191 ? -1.060 21.042 10.893 1.00 86.12 191 VAL A C 1
ATOM 1522 O O . VAL A 1 191 ? -0.840 22.198 10.536 1.00 86.12 191 VAL A O 1
ATOM 1525 N N . TYR A 1 192 ? -0.541 19.997 10.254 1.00 83.75 192 TYR A N 1
ATOM 1526 C CA . TYR A 1 192 ? 0.428 20.150 9.168 1.00 83.75 192 TYR A CA 1
ATOM 1527 C C . TYR A 1 192 ? -0.226 20.365 7.793 1.00 83.75 192 TYR A C 1
ATOM 1529 O O . TYR A 1 192 ? 0.396 20.936 6.903 1.00 83.75 192 TYR A O 1
ATOM 1537 N N . GLY A 1 193 ? -1.488 19.959 7.613 1.00 79.62 193 GLY A N 1
ATOM 1538 C CA . GLY A 1 193 ? -2.237 20.073 6.356 1.00 79.62 193 GLY A CA 1
ATOM 1539 C C . GLY A 1 193 ? -3.095 21.335 6.218 1.00 79.62 193 GLY A C 1
ATOM 1540 O O . GLY A 1 193 ? -3.914 21.409 5.302 1.00 79.62 193 GLY A O 1
ATOM 1541 N N . LEU A 1 194 ? -2.953 22.315 7.118 1.00 79.06 194 LEU A N 1
ATOM 1542 C CA . LEU A 1 194 ? -3.791 23.525 7.180 1.00 79.06 194 LEU A CA 1
ATOM 1543 C C . LEU A 1 194 ? -3.807 24.330 5.874 1.00 79.06 194 LEU A C 1
ATOM 1545 O O . LEU A 1 194 ? -4.865 24.814 5.477 1.00 79.06 194 LEU A O 1
ATOM 1549 N N . PHE A 1 195 ? -2.655 24.435 5.206 1.00 76.12 195 PHE A N 1
ATOM 1550 C CA . PHE A 1 195 ? -2.478 25.206 3.968 1.00 76.12 195 PHE A CA 1
ATOM 1551 C C . PHE A 1 195 ? -2.260 24.328 2.730 1.00 76.12 195 PHE A C 1
ATOM 1553 O O . PHE A 1 195 ? -2.105 24.847 1.627 1.00 76.12 195 PHE A O 1
ATOM 1560 N N . THR A 1 196 ? -2.253 23.004 2.896 1.00 78.75 196 THR A N 1
ATOM 1561 C CA . THR A 1 196 ? -2.020 22.069 1.794 1.00 78.75 196 THR A CA 1
ATOM 1562 C C . THR A 1 196 ? -3.349 21.721 1.121 1.00 78.75 196 THR A C 1
ATOM 1564 O O . THR A 1 196 ? -4.295 21.341 1.822 1.00 78.75 196 THR A O 1
ATOM 1567 N N . PRO A 1 197 ? -3.457 21.815 -0.217 1.00 79.88 197 PRO A N 1
ATOM 1568 C CA . PRO A 1 197 ? -4.665 21.407 -0.926 1.00 79.88 197 PRO A CA 1
ATOM 1569 C C . PRO A 1 197 ? -4.903 19.898 -0.779 1.00 79.88 197 PRO A C 1
ATOM 1571 O O . PRO A 1 197 ? -3.972 19.101 -0.871 1.00 79.88 197 PRO A O 1
ATOM 1574 N N . ALA A 1 198 ? -6.159 19.502 -0.560 1.00 74.94 198 ALA A N 1
ATOM 1575 C CA . ALA A 1 198 ? -6.557 18.099 -0.424 1.00 74.94 198 ALA A CA 1
ATOM 1576 C C . ALA A 1 198 ? -6.731 17.375 -1.768 1.00 74.94 198 ALA A C 1
ATOM 1578 O O . ALA A 1 198 ? -6.662 16.149 -1.807 1.00 74.94 198 ALA A O 1
ATOM 1579 N N . ASN A 1 199 ? -6.951 18.121 -2.855 1.00 74.31 199 ASN A N 1
ATOM 1580 C CA . ASN A 1 199 ? -7.164 17.586 -4.197 1.00 74.31 199 ASN A CA 1
ATOM 1581 C C . ASN A 1 199 ? -6.124 18.132 -5.177 1.00 74.31 199 ASN A C 1
ATOM 1583 O O . ASN A 1 199 ? -5.706 19.287 -5.085 1.00 74.31 199 ASN A O 1
ATOM 1587 N N . ILE A 1 200 ? -5.764 17.299 -6.151 1.00 66.44 200 ILE A N 1
ATOM 1588 C CA . ILE A 1 200 ? -5.033 17.721 -7.344 1.00 66.44 200 ILE A CA 1
ATOM 1589 C C . ILE A 1 200 ? -6.086 18.190 -8.346 1.00 66.44 200 ILE A C 1
ATOM 1591 O O . ILE A 1 200 ? -6.796 17.364 -8.912 1.00 66.44 200 ILE A O 1
ATOM 1595 N N . TYR A 1 201 ? -6.220 19.502 -8.521 1.00 61.88 201 TYR A N 1
ATOM 1596 C CA . TYR A 1 201 ? -7.106 20.068 -9.538 1.00 61.88 201 TYR A CA 1
ATOM 1597 C C . TYR A 1 201 ? -6.418 19.991 -10.903 1.00 61.88 201 TYR A C 1
ATOM 1599 O O . TYR A 1 201 ? -5.271 20.426 -11.047 1.00 61.88 201 TYR A O 1
ATOM 1607 N N . ALA A 1 202 ? -7.096 19.433 -11.905 1.00 56.84 202 ALA A N 1
ATOM 1608 C CA . ALA A 1 202 ? -6.662 19.572 -13.288 1.00 56.84 202 ALA A CA 1
ATOM 1609 C C . ALA A 1 202 ? -6.912 21.015 -13.760 1.00 56.84 202 ALA A C 1
ATOM 1611 O O . ALA A 1 202 ? -7.760 21.720 -13.220 1.00 56.84 202 ALA A O 1
ATOM 1612 N N . ALA A 1 203 ? -6.210 21.461 -14.808 1.00 55.50 203 ALA A N 1
ATOM 1613 C CA . ALA A 1 203 ? -6.355 22.820 -15.355 1.00 55.50 203 ALA A CA 1
ATOM 1614 C C . ALA A 1 203 ? -7.786 23.166 -15.835 1.00 55.50 203 ALA A C 1
ATOM 1616 O O . ALA A 1 203 ? -8.069 24.321 -16.137 1.00 55.50 203 ALA A O 1
ATOM 1617 N N . THR A 1 204 ? -8.668 22.169 -15.929 1.00 55.41 204 THR A N 1
ATOM 1618 C CA . THR A 1 204 ? -10.066 22.271 -16.365 1.00 55.41 204 THR A CA 1
ATOM 1619 C C . THR A 1 204 ? -11.081 22.253 -15.221 1.00 55.41 204 THR A C 1
ATOM 1621 O O . THR A 1 204 ? -12.270 22.395 -15.493 1.00 55.41 204 THR A O 1
ATOM 1624 N N . ASP A 1 205 ? -10.650 22.046 -13.975 1.00 63.72 205 ASP A N 1
ATOM 1625 C CA . ASP A 1 205 ? -11.569 21.896 -12.846 1.00 63.72 205 ASP A CA 1
ATOM 1626 C C . ASP A 1 205 ? -11.959 23.262 -12.268 1.00 63.72 205 ASP A C 1
ATOM 1628 O O . ASP A 1 205 ? -11.105 24.103 -11.977 1.00 63.72 205 ASP A O 1
ATOM 1632 N N . GLU A 1 206 ? -13.262 23.478 -12.063 1.00 55.75 206 GLU A N 1
ATOM 1633 C CA . GLU A 1 206 ? -13.759 24.627 -11.306 1.00 55.75 206 GLU A CA 1
ATOM 1634 C C . GLU A 1 206 ? -13.276 24.507 -9.856 1.00 55.75 206 GLU A C 1
ATOM 1636 O O . GLU A 1 206 ? -13.714 23.637 -9.099 1.00 55.75 206 GLU A O 1
ATOM 1641 N N . VAL A 1 207 ? -12.334 25.372 -9.471 1.00 58.22 207 VAL A N 1
ATOM 1642 C CA . VAL A 1 207 ? -11.834 25.430 -8.096 1.00 58.22 207 VAL A CA 1
ATOM 1643 C C . VAL A 1 207 ? -13.007 25.813 -7.184 1.00 58.22 207 VAL A C 1
ATOM 1645 O O . VAL A 1 207 ? -13.608 26.872 -7.391 1.00 58.22 207 VAL A O 1
ATOM 1648 N N . PRO A 1 208 ? -13.358 24.987 -6.180 1.00 60.94 208 PRO A N 1
ATOM 1649 C CA . PRO A 1 208 ? -14.443 25.308 -5.268 1.00 60.94 208 PRO A CA 1
ATOM 1650 C C . PRO A 1 208 ? -14.177 26.635 -4.546 1.00 60.94 208 PRO A C 1
ATOM 1652 O O . PRO A 1 208 ? -13.037 26.947 -4.202 1.00 60.94 208 PRO A O 1
ATOM 1655 N N . ALA A 1 209 ? -15.241 27.395 -4.269 1.00 55.03 209 ALA A N 1
ATOM 1656 C CA . ALA A 1 209 ? -15.156 28.690 -3.582 1.00 55.03 209 ALA A CA 1
ATOM 1657 C C . ALA A 1 209 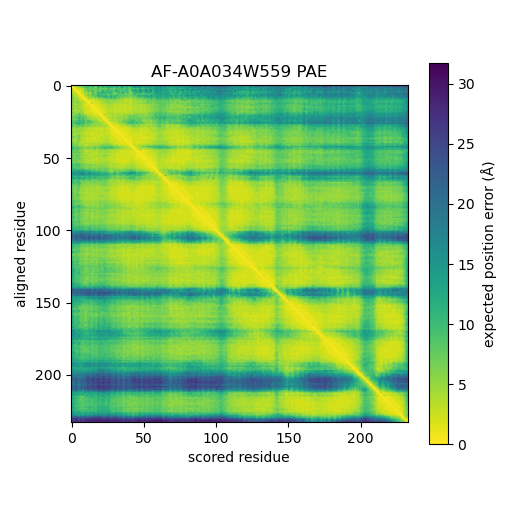? -14.529 28.596 -2.175 1.00 55.03 209 ALA A C 1
ATOM 1659 O O . ALA A 1 209 ? -13.950 29.566 -1.688 1.00 55.03 209 ALA A O 1
ATOM 1660 N N . GLU A 1 210 ? -14.612 27.425 -1.535 1.00 60.56 210 GLU A N 1
ATOM 1661 C CA . GLU A 1 210 ? -13.873 27.107 -0.316 1.00 60.56 210 GLU A CA 1
ATOM 1662 C C . GLU A 1 210 ? -12.660 26.225 -0.648 1.00 60.56 210 GLU A C 1
ATOM 1664 O O . GLU A 1 210 ? -12.832 25.139 -1.214 1.00 60.56 210 GLU A O 1
ATOM 1669 N N . PRO A 1 211 ? -11.432 26.624 -0.270 1.00 62.47 211 PRO A N 1
ATOM 1670 C CA . PRO A 1 211 ? -10.267 25.780 -0.468 1.00 62.47 211 PRO A CA 1
ATOM 1671 C C . PRO A 1 211 ? -10.402 24.517 0.391 1.00 62.47 211 PRO A C 1
ATOM 1673 O O . PRO A 1 211 ? -10.331 24.560 1.620 1.00 62.47 211 PRO A O 1
ATOM 1676 N N . LEU A 1 212 ? -10.588 23.368 -0.261 1.00 75.75 212 LEU A N 1
ATOM 1677 C CA . LEU A 1 212 ? -10.520 22.059 0.385 1.00 75.75 212 LEU A CA 1
ATOM 1678 C C . LEU A 1 212 ? -9.070 21.789 0.790 1.00 75.75 212 LEU A C 1
ATOM 1680 O O . LEU A 1 212 ? -8.255 21.367 -0.033 1.00 75.75 212 LEU A O 1
ATOM 1684 N N . THR A 1 213 ? -8.743 22.058 2.051 1.00 83.94 213 THR A N 1
ATOM 1685 C CA . THR A 1 213 ? -7.425 21.756 2.613 1.00 83.94 213 THR A CA 1
ATOM 1686 C C . THR A 1 213 ? -7.422 20.398 3.296 1.00 83.94 213 THR A C 1
ATOM 1688 O O . THR A 1 213 ? -8.446 19.934 3.813 1.00 83.94 213 THR A O 1
ATOM 1691 N N . ILE A 1 214 ? -6.250 19.762 3.323 1.00 84.44 214 ILE A N 1
ATOM 1692 C CA . ILE A 1 214 ? -6.046 18.495 4.033 1.00 84.44 214 ILE A CA 1
ATOM 1693 C C . ILE A 1 214 ? -6.465 18.652 5.497 1.00 84.44 214 ILE A C 1
ATOM 1695 O O . ILE A 1 214 ? -7.129 17.777 6.048 1.00 84.44 214 ILE A O 1
ATOM 1699 N N . GLY A 1 215 ? -6.169 19.802 6.108 1.00 84.31 215 GLY A N 1
ATOM 1700 C CA . GLY A 1 215 ? -6.526 20.068 7.495 1.00 84.31 215 GLY A CA 1
ATOM 1701 C C . GLY A 1 215 ? -8.035 20.090 7.751 1.00 84.31 215 GLY A C 1
ATOM 1702 O O . GLY A 1 215 ? -8.507 19.516 8.736 1.00 84.31 215 GLY A O 1
ATOM 1703 N N . LEU A 1 216 ? -8.819 20.689 6.846 1.00 85.44 216 LEU A N 1
ATOM 1704 C CA . LEU A 1 216 ? -10.281 20.693 6.952 1.00 85.44 216 LEU A CA 1
ATOM 1705 C C . LEU A 1 216 ? -10.869 19.288 6.790 1.00 85.44 216 LEU A C 1
ATOM 1707 O O . LEU A 1 216 ? -11.772 18.910 7.540 1.00 85.44 216 LEU A O 1
ATOM 1711 N N . GLU A 1 217 ? -10.366 18.501 5.840 1.00 87.94 217 GLU A N 1
ATOM 1712 C CA . GLU A 1 217 ? -10.819 17.121 5.656 1.00 87.94 217 GLU A CA 1
ATOM 1713 C C . GLU A 1 217 ? -10.427 16.225 6.835 1.00 87.94 217 GLU A C 1
ATOM 1715 O O . GLU A 1 217 ? -11.270 15.480 7.337 1.00 87.94 217 GLU A O 1
ATOM 1720 N N . ALA A 1 218 ? -9.198 16.347 7.341 1.00 88.56 218 ALA A N 1
ATOM 1721 C CA . ALA A 1 218 ? -8.725 15.620 8.515 1.00 88.56 218 ALA A CA 1
ATOM 1722 C C . ALA A 1 218 ? -9.594 15.910 9.745 1.00 88.56 218 ALA A C 1
ATOM 1724 O O . ALA A 1 218 ? -10.005 14.982 10.445 1.00 88.56 218 ALA A O 1
ATOM 1725 N N . ARG A 1 219 ? -9.965 17.179 9.967 1.00 89.44 219 ARG A N 1
ATOM 1726 C CA . ARG A 1 219 ? -10.885 17.571 11.045 1.00 89.44 219 ARG A CA 1
ATOM 1727 C C . ARG A 1 219 ? -12.259 16.917 10.895 1.00 89.44 219 ARG A C 1
ATOM 1729 O O . ARG A 1 219 ? -12.803 16.422 11.884 1.00 89.44 219 ARG A O 1
ATOM 1736 N N . LYS A 1 220 ? -12.819 16.895 9.679 1.00 89.94 220 LYS A N 1
ATOM 1737 C CA . LYS A 1 220 ? -14.110 16.240 9.397 1.00 89.94 220 LYS A CA 1
ATOM 1738 C C . LYS A 1 220 ? -14.040 14.736 9.680 1.00 89.94 220 LYS A C 1
ATOM 1740 O O . LYS A 1 220 ? -14.910 14.217 10.374 1.00 89.94 220 LYS A O 1
ATOM 1745 N N . LEU A 1 221 ? -12.993 14.055 9.208 1.00 91.19 221 LEU A N 1
ATOM 1746 C CA . LEU A 1 221 ? -12.786 12.622 9.451 1.00 91.19 221 LEU A CA 1
ATOM 1747 C C . LEU A 1 221 ? -12.616 12.314 10.943 1.00 91.19 221 LEU A C 1
ATOM 1749 O O . LEU A 1 221 ? -13.221 11.370 11.445 1.00 91.19 221 LEU A O 1
ATOM 1753 N N . ARG A 1 222 ? -11.859 13.147 11.668 1.00 91.69 222 ARG A N 1
ATOM 1754 C CA . ARG A 1 222 ? -11.668 12.996 13.114 1.00 91.69 222 ARG A CA 1
ATOM 1755 C C . ARG A 1 222 ? -12.988 13.120 13.872 1.00 91.69 222 ARG A C 1
ATOM 1757 O O . ARG A 1 222 ? -13.264 12.307 14.744 1.00 91.69 222 ARG A O 1
ATOM 1764 N N . LEU A 1 223 ? -13.815 14.109 13.524 1.00 90.81 223 LEU A N 1
ATOM 1765 C CA . LEU A 1 223 ? -15.131 14.295 14.141 1.00 90.81 223 LEU A CA 1
ATOM 1766 C C . LEU A 1 223 ? -16.046 13.085 13.907 1.00 90.81 223 LEU A C 1
ATOM 1768 O O . LEU A 1 223 ? -16.745 12.665 14.824 1.00 90.81 223 LEU A O 1
ATOM 1772 N N . LEU A 1 224 ? -16.046 12.529 12.692 1.00 90.69 224 LEU A N 1
ATOM 1773 C CA . LEU A 1 224 ? -16.831 11.333 12.376 1.00 90.69 224 LEU A CA 1
ATOM 1774 C C . LEU A 1 224 ? -16.375 10.124 13.196 1.00 90.69 224 LEU A C 1
ATOM 1776 O O . LEU A 1 224 ? -17.221 9.397 13.708 1.00 90.69 224 LEU A O 1
ATOM 1780 N N . LEU A 1 225 ? -15.062 9.941 13.360 1.00 88.62 225 LEU A N 1
ATOM 1781 C CA . LEU A 1 225 ? -14.519 8.843 14.158 1.00 88.62 225 LEU A CA 1
ATOM 1782 C C . LEU A 1 225 ? -14.926 8.959 15.633 1.00 88.62 225 LEU A C 1
ATOM 1784 O O . LEU A 1 225 ? -15.362 7.970 16.211 1.00 88.62 225 LEU A O 1
ATOM 1788 N N . ILE A 1 226 ? -14.863 10.168 16.208 1.00 88.94 226 ILE A N 1
ATOM 1789 C CA . ILE A 1 226 ? -15.310 10.429 17.588 1.00 88.94 226 ILE A CA 1
ATOM 1790 C C . ILE A 1 226 ? -16.789 10.061 17.750 1.00 88.94 226 ILE A C 1
ATOM 1792 O O . ILE A 1 226 ? -17.136 9.286 18.637 1.00 88.94 226 ILE A O 1
ATOM 1796 N N . LYS A 1 227 ? -17.654 10.538 16.845 1.00 88.31 227 LYS A N 1
ATOM 1797 C CA . LYS A 1 227 ? -19.094 10.243 16.898 1.00 88.31 227 LYS A CA 1
ATOM 1798 C C . LYS A 1 227 ? -19.402 8.749 16.831 1.00 88.31 227 LYS A C 1
ATOM 1800 O O . LYS A 1 227 ? -20.332 8.300 17.486 1.00 88.31 227 LYS A O 1
ATOM 1805 N N . LEU A 1 228 ? -18.653 7.988 16.032 1.00 84.75 228 LEU A N 1
ATOM 1806 C CA . LEU A 1 228 ? -18.830 6.537 15.951 1.00 84.75 228 LEU A CA 1
ATOM 1807 C C . LEU A 1 228 ? -18.307 5.824 17.202 1.00 84.75 228 LEU A C 1
ATOM 1809 O O . LEU A 1 228 ? -18.918 4.853 17.624 1.00 84.75 228 LEU A O 1
ATOM 1813 N N . SER A 1 229 ? -17.230 6.320 17.817 1.00 78.50 229 SER A N 1
ATOM 1814 C CA . SER A 1 229 ? -16.703 5.752 19.065 1.00 78.50 229 SER A CA 1
ATOM 1815 C C . SER A 1 229 ? -17.569 6.045 20.296 1.00 78.50 229 SER A C 1
ATOM 1817 O O . SER A 1 229 ? -17.548 5.277 21.249 1.00 78.50 229 SER A O 1
ATOM 1819 N N . GLU A 1 230 ? -18.341 7.134 20.284 1.00 74.94 230 GLU A N 1
ATOM 1820 C CA . GLU A 1 230 ? -19.268 7.487 21.370 1.00 74.94 230 GLU A CA 1
ATOM 1821 C C . GLU A 1 230 ? -20.552 6.639 21.357 1.00 74.94 230 GLU A C 1
ATOM 1823 O O . GLU A 1 230 ? -21.189 6.496 22.391 1.00 74.94 230 GLU A O 1
ATOM 1828 N N . TYR A 1 231 ? -20.926 6.052 20.213 1.00 57.41 231 TYR A N 1
ATOM 1829 C CA . TYR A 1 231 ? -22.130 5.216 20.076 1.00 57.41 231 TYR A CA 1
ATOM 1830 C C . TYR A 1 231 ? -21.985 3.800 20.665 1.00 57.41 231 TYR A C 1
ATOM 1832 O O . TYR A 1 231 ? -22.982 3.088 20.767 1.00 57.41 231 TYR A O 1
ATOM 1840 N N . GLU A 1 232 ? -20.767 3.371 21.018 1.00 49.47 232 GLU A N 1
ATOM 1841 C CA . GLU A 1 232 ? -20.503 2.077 21.673 1.00 49.47 232 GLU A CA 1
ATOM 1842 C C . GLU A 1 232 ? -20.568 2.141 23.218 1.00 49.47 232 GLU A C 1
ATOM 1844 O O . GLU A 1 232 ? -20.279 1.140 23.876 1.00 49.47 232 GLU A O 1
ATOM 1849 N N . GLN A 1 233 ? -20.963 3.283 23.803 1.00 39.44 233 GLN A N 1
ATOM 1850 C CA . GLN A 1 233 ? -21.285 3.432 25.235 1.00 39.44 233 GLN A CA 1
ATOM 1851 C C . GLN A 1 233 ? -22.794 3.522 25.469 1.00 39.44 233 GLN A C 1
ATOM 1853 O O . GLN A 1 233 ? -23.250 2.922 26.469 1.00 39.44 233 GLN A O 1
#

Foldseek 3Di:
DLVVCVVVLNLVVSLVVLVVCCVPCVPPLVSLQVNLVSLLSVVPNLVVSLVSLVVVCVVCVVPNVVDDLVSLLSNLVSCVVVVNNVVSVVSLVSVVVNQVVVVVVVDHDLSSLSSLLSVLLVCLVVQNNLSSVVSLCVSCVLLQQPPDALVSLVSVLVSLVSVLVCLVVVVHDDDPVSLVSLLSSLVSQLVNFVPHANHDDDPPDDCDPDRRTSNVSSVVSSVSSVVSVVVVD

Organism: Bactrocera dorsalis (NCBI:txid27457)

Secondary structure (DSSP, 8-state):
-HHHHHHTT-HHHHHHHHHHHHHHHTT-HHHHHHHHHHHHHHSS-HHHHHHHHHHHHHHTGGGGGGS-HHHHHHHHHHHHHTT-HHHHHHHHHHHHHHHHHHHTTT----HHHHHHHHHHHHHHHTT-HHHHHHHHHHHTGGG-STT--HHHHHHHHHHHHHHHHHHHTTS----HHHHHHHHHHHHHHHHHTSSSBSS---TTS---SS--BHHHHHHHHHHHHHHHHHTT-

Sequence (233 aa):
RAWIYRRDDDFVGAEREFRASAEFCSENSVWRLNAGHVLFMQGDKYKESAAFYEPIVRQHNDDIMSVPAAVLANLCVSYIMTFQNEEAEELMRKVEKAEELKGNMGKQYHHLCIVNLVVGTLYCAKSNYEFGLSRIAHALDGGNGARLYADTWLHVKRCVLGLLTGMAKQNIILPYPAVQEVLNFLKSCEVYGLFTPANIYAATDEVPAEPLTIGLEARKLRLLLIKLSEYEQ

Mean predicted aligned error: 8.3 Å

Solvent-accessible surface area (backbone atoms only — not comparable to full-atom values): 12528 Å² total; per-residue (Å²): 113,40,69,58,30,55,75,71,72,34,40,67,63,20,48,53,48,46,61,74,43,39,90,82,38,62,87,38,67,69,48,36,51,51,50,21,51,40,35,45,72,64,72,78,38,32,70,63,18,33,65,41,45,50,60,58,52,60,75,30,59,96,44,60,82,78,51,60,39,67,58,57,25,51,38,34,46,21,27,50,77,67,72,36,50,67,62,26,51,53,52,51,54,51,46,46,56,52,43,55,61,43,37,77,71,76,47,87,71,61,44,58,34,50,25,30,40,51,48,13,49,50,32,34,74,72,69,38,45,64,63,9,49,51,35,35,35,55,43,30,63,53,28,73,35,88,60,68,43,28,73,56,42,48,56,53,52,53,44,51,52,49,47,52,53,32,40,74,68,68,77,44,86,76,56,70,70,54,52,51,51,52,47,51,38,30,50,31,31,24,71,52,17,59,86,36,53,39,63,82,76,58,101,85,55,83,77,61,97,64,84,59,19,32,12,60,52,26,48,53,53,42,52,52,53,52,59,58,62,60,71,81,114

pLDDT: mean 81.93, std 10.35, range [39.44, 93.5]

Radius of gyration: 19.58 Å; Cα contacts (8 Å, |Δi|>4): 287; chains: 1; bounding box: 47×45×56 Å

InterPro domains:
  IPR011990 Tetratricopeptide-like helical domain superfamily [G3DSA:1.25.40.10] (1-141)
  IPR011990 Tetratricopeptide-like helical domain superfamily [SSF48452] (2-98)
  IPR039941 Tetratricopeptide repeat protein 30 [PTHR20931] (2-230)

Nearest PDB structures (foldseek):
  4uzy-assembly1_A  TM=7.591E-01  e=3.818E-14  Chlamydomonas reinhardtii
  3sf4-assembly3_C  TM=5.422E-01  e=6.808E-02  Homo sapiens
  4wng-assembly1_A  TM=4.966E-01  e=1.072E-01  Homo sapiens
  6t46-assembly2_G  TM=4.000E-01  e=2.116E-01  Bacillus subtilis subsp. natto
  7rdr-assembly1_A  TM=3.092E-01  e=1.344E-01  unidentified